Protein AF-A0A3N5RAG2-F1 (afdb_monomer_lite)

Foldseek 3Di:
DDDDDDDDDDDDPDDPDDDPPPDDDDDDDDPVPDDPCVVVVVVVVVVVVVVVVLVVVLVVLLVVLLVLLVLLVVVVVCCVPPVDDLVVLQVQLVVVCVVPVVDPQSHSVSSVVSVVLNVVPVDSVCCNPPPSRPGPVVVSVVVVVVVQVVCCQAVQWRADPVRDIDGGDQHPVRVVVVVVVVVVVVVVD

Sequence (189 aa):
MVNSRNNRNSEISNSRGRPRKDVRFPTAPIKATLPQDYTDTLGAIKRRIQETRLRVVLSGNSEMVMLYWDVGRIIIDRQEQSGWGARVIDRLSADLRDAFPDTKGFSPRNLKYMRTFSSAWPKRKFVQEALAQIPWYHLHHFKKAISDTIEALQTGVHRLRDGTIFKRFPIISEISDAQMKQSLKERII

pLDDT: mean 70.06, std 18.0, range [27.86, 96.38]

Radius of gyration: 30.18 Å; chains: 1; bounding box: 96×77×59 Å

Secondary structure (DSSP, 8-state):
----------------S---TT--PPPPPPGGGS-TTHHHHHHHHHHHHHHHHHHHHHHHHHHHHHHHHHHHHHHHHHHHHH---HHHHHHHHHHHHHH-TT----SHHHHHHHHHHHHH---HHHIIIIITTS-HHHHHHHHHHHHHHHHHHHHSEEE-TTS-EEEEPPPHHHHHHHHHHHHHHTT--

Structure (mmCIF, N/CA/C/O backbone):
data_AF-A0A3N5RAG2-F1
#
_entry.id   AF-A0A3N5RAG2-F1
#
loop_
_atom_site.group_PDB
_atom_site.id
_atom_site.type_symbol
_atom_site.label_atom_id
_atom_site.label_alt_id
_atom_site.label_comp_id
_atom_site.label_asym_id
_atom_site.label_entity_id
_atom_site.label_seq_id
_atom_site.pdbx_PDB_ins_code
_atom_site.Cartn_x
_atom_site.Cartn_y
_atom_site.Cartn_z
_atom_site.occupancy
_atom_site.B_iso_or_equiv
_atom_site.auth_seq_id
_atom_site.auth_comp_id
_atom_site.auth_asym_id
_atom_site.auth_atom_id
_atom_site.pdbx_PDB_model_num
ATOM 1 N N . MET A 1 1 ? 77.022 -10.523 2.433 1.00 40.12 1 MET A N 1
ATOM 2 C CA . MET A 1 1 ? 76.281 -9.295 2.075 1.00 40.12 1 MET A CA 1
ATOM 3 C C . MET A 1 1 ? 74.793 -9.543 2.295 1.00 40.12 1 MET A C 1
ATOM 5 O O . MET A 1 1 ? 74.239 -10.398 1.625 1.00 40.12 1 MET A O 1
ATOM 9 N N . VAL A 1 2 ? 74.237 -8.910 3.339 1.00 33.25 2 VAL A N 1
ATOM 10 C CA . VAL A 1 2 ? 72.959 -8.153 3.402 1.00 33.25 2 VAL A CA 1
ATOM 11 C C . VAL A 1 2 ? 71.879 -8.486 2.345 1.00 33.25 2 VAL A C 1
ATOM 13 O O . VAL A 1 2 ? 72.195 -8.482 1.167 1.00 33.25 2 VAL A O 1
ATOM 16 N N . ASN A 1 3 ? 70.570 -8.596 2.607 1.00 27.86 3 ASN A N 1
ATOM 17 C CA . ASN A 1 3 ? 69.732 -8.752 3.803 1.00 27.86 3 ASN A CA 1
ATOM 18 C C . ASN A 1 3 ? 68.265 -8.902 3.317 1.00 27.86 3 ASN A C 1
ATOM 20 O O . ASN A 1 3 ? 67.824 -8.167 2.442 1.00 27.86 3 ASN A O 1
ATOM 24 N N . SER A 1 4 ? 67.553 -9.854 3.915 1.00 34.53 4 SER A N 1
ATOM 25 C CA . SER A 1 4 ? 66.115 -9.959 4.227 1.00 34.53 4 SER A CA 1
ATOM 26 C C . SER A 1 4 ? 65.086 -8.870 3.828 1.00 34.53 4 SER A C 1
ATOM 28 O O . SER A 1 4 ? 65.297 -7.687 4.098 1.00 34.53 4 SER A O 1
ATOM 30 N N . ARG A 1 5 ? 63.895 -9.359 3.397 1.00 36.38 5 ARG A N 1
ATOM 31 C CA . ARG A 1 5 ? 62.469 -8.931 3.620 1.00 36.38 5 ARG A CA 1
ATOM 32 C C . ARG A 1 5 ? 61.683 -9.043 2.297 1.00 36.38 5 ARG A C 1
ATOM 34 O O . ARG A 1 5 ? 61.960 -8.294 1.378 1.00 36.38 5 ARG A O 1
ATOM 41 N N . ASN A 1 6 ? 60.763 -9.974 2.030 1.00 35.12 6 ASN A N 1
ATOM 42 C CA . ASN A 1 6 ? 59.652 -10.588 2.776 1.00 35.12 6 ASN A CA 1
ATOM 43 C C . ASN A 1 6 ? 58.588 -9.596 3.291 1.00 35.12 6 ASN A C 1
ATOM 45 O O . ASN A 1 6 ? 58.789 -9.011 4.352 1.00 35.12 6 ASN A O 1
ATOM 49 N N . ASN A 1 7 ? 57.461 -9.467 2.568 1.00 35.09 7 ASN A N 1
ATOM 50 C CA . ASN A 1 7 ? 56.077 -9.388 3.092 1.00 35.09 7 ASN A CA 1
ATOM 51 C C . ASN A 1 7 ? 55.082 -9.410 1.897 1.00 35.09 7 ASN A C 1
ATOM 53 O O . ASN A 1 7 ? 55.020 -8.443 1.150 1.00 35.09 7 ASN A O 1
ATOM 57 N N . ARG A 1 8 ? 54.503 -10.554 1.507 1.00 35.03 8 ARG A N 1
ATOM 58 C CA . ARG A 1 8 ? 53.311 -11.262 2.040 1.00 35.03 8 ARG A CA 1
ATOM 59 C C . ARG A 1 8 ? 51.947 -10.705 1.586 1.00 35.03 8 ARG A C 1
ATOM 61 O O . ARG A 1 8 ? 51.534 -9.643 2.027 1.00 35.03 8 ARG A O 1
ATOM 68 N N . ASN A 1 9 ? 51.239 -11.595 0.878 1.00 32.41 9 ASN A N 1
ATOM 69 C CA . ASN A 1 9 ? 49.827 -11.989 1.031 1.00 32.41 9 ASN A CA 1
ATOM 70 C C . ASN A 1 9 ? 48.749 -10.971 0.600 1.00 32.41 9 ASN A C 1
ATOM 72 O O . ASN A 1 9 ? 48.664 -9.866 1.110 1.00 32.41 9 ASN A O 1
ATOM 76 N N . SER A 1 10 ? 47.803 -11.339 -0.267 1.00 35.62 10 SER A N 1
ATOM 77 C CA . SER A 1 10 ? 46.863 -12.430 0.015 1.00 35.62 10 SER A CA 1
ATOM 78 C C . SER A 1 10 ? 46.148 -12.955 -1.243 1.00 35.62 10 SER A C 1
ATOM 80 O O . SER A 1 10 ? 45.167 -12.390 -1.713 1.00 35.62 10 SER A O 1
ATOM 82 N N . GLU A 1 11 ? 46.583 -14.118 -1.725 1.00 37.53 11 GLU A N 1
ATOM 83 C CA . GLU A 1 11 ? 45.685 -15.091 -2.348 1.00 37.53 11 GLU A CA 1
ATOM 84 C C . GLU A 1 11 ? 45.135 -15.988 -1.237 1.00 37.53 11 GLU A C 1
ATOM 86 O O . GLU A 1 11 ? 45.877 -16.820 -0.731 1.00 37.53 11 GLU A O 1
ATOM 91 N N . ILE A 1 12 ? 43.859 -15.846 -0.863 1.00 41.22 12 ILE A N 1
ATOM 92 C CA . ILE A 1 12 ? 43.017 -16.989 -0.468 1.00 41.22 12 ILE A CA 1
ATOM 93 C C . ILE A 1 12 ? 41.578 -16.676 -0.905 1.00 41.22 12 ILE A C 1
ATOM 95 O O . ILE A 1 12 ? 40.772 -16.161 -0.136 1.00 41.22 12 ILE A O 1
ATOM 99 N N . SER A 1 13 ? 41.238 -17.015 -2.148 1.00 38.09 13 SER A N 1
ATOM 100 C CA . SER A 1 13 ? 39.844 -17.223 -2.556 1.00 38.09 13 SER A CA 1
ATOM 101 C C . SER A 1 13 ? 39.596 -18.728 -2.597 1.00 38.09 13 SER A C 1
ATOM 103 O O . SER A 1 13 ? 39.875 -19.411 -3.583 1.00 38.09 13 SER A O 1
ATOM 105 N N . ASN A 1 14 ? 39.114 -19.242 -1.471 1.00 37.44 14 ASN A N 1
ATOM 106 C CA . ASN A 1 14 ? 38.772 -20.636 -1.234 1.00 37.44 14 ASN A CA 1
ATOM 107 C C . ASN A 1 14 ? 37.669 -21.090 -2.213 1.00 37.44 14 ASN A C 1
ATOM 109 O O . ASN A 1 14 ? 36.505 -20.740 -2.037 1.00 37.44 14 ASN A O 1
ATOM 113 N N . SER A 1 15 ? 38.014 -21.876 -3.237 1.00 41.72 15 SER A N 1
ATOM 114 C CA . SER A 1 15 ? 37.032 -22.586 -4.065 1.00 41.72 15 SER A CA 1
ATOM 115 C C . SER A 1 15 ? 37.289 -24.090 -3.984 1.00 41.72 15 SER A C 1
ATOM 117 O O . SER A 1 15 ? 38.187 -24.647 -4.610 1.00 41.72 15 SER A O 1
ATOM 119 N N . ARG A 1 16 ? 36.490 -24.772 -3.154 1.00 42.56 16 ARG A N 1
ATOM 120 C CA . ARG A 1 16 ? 36.399 -26.235 -3.155 1.00 42.56 16 ARG A CA 1
ATOM 121 C C . ARG A 1 16 ? 35.608 -26.664 -4.390 1.00 42.56 16 ARG A C 1
ATOM 123 O O . ARG A 1 16 ? 34.386 -26.726 -4.357 1.00 42.56 16 ARG A O 1
ATOM 130 N N . GLY A 1 17 ? 36.318 -26.949 -5.473 1.00 48.22 17 GLY A N 1
ATOM 131 C CA . GLY A 1 17 ? 35.764 -27.554 -6.679 1.00 48.22 17 GLY A CA 1
ATOM 132 C C . GLY A 1 17 ? 36.870 -27.823 -7.692 1.00 48.22 17 GLY A C 1
ATOM 133 O O . GLY A 1 17 ? 37.597 -26.915 -8.075 1.00 48.22 17 GLY A O 1
ATOM 134 N N . ARG A 1 18 ? 37.028 -29.080 -8.113 1.00 48.78 18 ARG A N 1
ATOM 135 C CA . ARG A 1 18 ? 37.995 -29.482 -9.147 1.00 48.78 18 ARG A C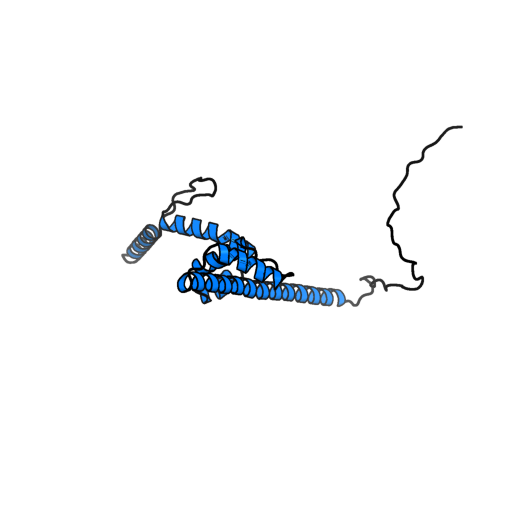A 1
ATOM 136 C C . ARG A 1 18 ? 37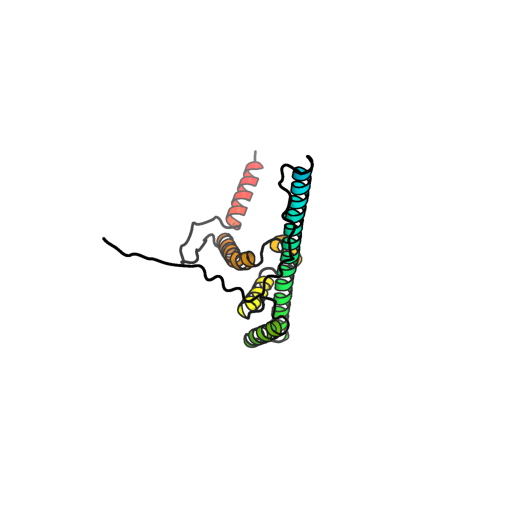.654 -28.729 -10.451 1.00 48.78 18 ARG A C 1
ATOM 138 O O . ARG A 1 18 ? 36.520 -28.880 -10.910 1.00 48.78 18 ARG A O 1
ATOM 145 N N . PRO A 1 19 ? 38.558 -27.940 -11.062 1.00 52.84 19 PRO A N 1
ATOM 146 C CA . PRO A 1 19 ? 38.235 -27.242 -12.301 1.00 52.84 19 PRO A CA 1
ATOM 147 C C . PRO A 1 19 ? 38.078 -28.277 -13.421 1.00 52.84 19 PRO A C 1
ATOM 149 O O . PRO A 1 19 ? 39.031 -28.979 -13.764 1.00 52.84 19 PRO A O 1
ATOM 152 N N . ARG A 1 20 ? 36.862 -28.411 -13.969 1.00 57.53 20 ARG A N 1
ATOM 153 C CA . ARG A 1 20 ? 36.648 -29.158 -15.217 1.00 57.53 20 ARG A CA 1
ATOM 154 C C . ARG A 1 20 ? 37.379 -28.397 -16.322 1.00 57.53 20 ARG A C 1
ATOM 156 O O . ARG A 1 20 ? 37.124 -27.213 -16.528 1.00 57.53 20 ARG A O 1
ATOM 163 N N . LYS A 1 21 ? 38.331 -29.063 -16.975 1.00 56.50 21 LYS A N 1
ATOM 164 C CA . LYS A 1 21 ? 39.327 -28.500 -17.907 1.00 56.50 21 LYS A CA 1
ATOM 165 C C . LYS A 1 21 ? 38.717 -28.075 -19.259 1.00 56.50 21 LYS A C 1
ATOM 167 O O . LYS A 1 21 ? 39.425 -27.621 -20.151 1.00 56.50 21 LYS A O 1
ATOM 172 N N . ASP A 1 22 ? 37.405 -28.219 -19.387 1.00 58.91 22 ASP A N 1
ATOM 173 C CA . ASP A 1 22 ? 36.666 -28.327 -20.638 1.00 58.91 22 ASP A CA 1
ATOM 174 C C . ASP A 1 22 ? 35.393 -27.454 -20.674 1.00 58.91 22 ASP A C 1
ATOM 176 O O . ASP A 1 22 ? 34.716 -27.393 -21.697 1.00 58.91 22 ASP A O 1
ATOM 180 N N . VAL A 1 23 ? 35.102 -26.672 -19.624 1.00 61.25 23 VAL A N 1
ATOM 181 C CA . VAL A 1 23 ? 34.017 -25.671 -19.662 1.00 61.25 23 VAL A CA 1
ATOM 182 C C . VAL A 1 23 ? 34.578 -24.319 -20.106 1.00 61.25 23 VAL A C 1
ATOM 184 O O . VAL A 1 23 ? 35.067 -23.534 -19.296 1.00 61.25 23 VAL A O 1
ATOM 187 N N . ARG A 1 24 ? 34.511 -24.033 -21.410 1.00 60.16 24 ARG A N 1
ATOM 188 C CA . ARG A 1 24 ? 34.731 -22.681 -21.942 1.00 60.16 24 ARG A CA 1
ATOM 189 C C . ARG A 1 24 ? 33.385 -21.977 -22.073 1.00 60.16 24 ARG A C 1
ATOM 191 O O . ARG A 1 24 ? 32.570 -22.360 -22.906 1.00 60.16 24 ARG A O 1
ATOM 198 N N . PHE A 1 25 ? 33.163 -20.938 -21.273 1.00 56.12 25 PHE A N 1
ATOM 199 C CA . PHE A 1 25 ? 32.070 -20.007 -21.533 1.00 56.12 25 PHE A CA 1
ATOM 200 C C . PHE A 1 25 ? 32.437 -19.177 -22.769 1.00 56.12 25 PHE A C 1
ATOM 202 O O . PHE A 1 25 ? 33.519 -18.585 -22.781 1.00 56.12 25 PHE A O 1
ATOM 209 N N . PRO A 1 26 ? 31.596 -19.127 -23.815 1.00 71.19 26 PRO A N 1
ATOM 210 C CA . PRO A 1 26 ? 31.842 -18.228 -24.928 1.00 71.19 26 PRO A CA 1
ATOM 211 C C . PRO A 1 26 ? 31.790 -16.784 -24.417 1.00 71.19 26 PRO A C 1
ATOM 213 O O . PRO A 1 26 ? 30.765 -16.321 -23.914 1.00 71.19 26 PRO A O 1
ATOM 216 N N . THR A 1 27 ? 32.914 -16.076 -24.515 1.00 68.19 27 THR A N 1
ATOM 217 C CA . THR A 1 27 ? 32.974 -14.639 -24.241 1.00 68.19 27 THR A CA 1
ATOM 218 C C . THR A 1 27 ? 32.181 -13.907 -25.318 1.00 68.19 27 THR A C 1
ATOM 220 O O . THR A 1 27 ? 32.307 -14.224 -26.502 1.00 68.19 27 THR A O 1
ATOM 223 N N . ALA A 1 28 ? 31.363 -12.931 -24.920 1.00 76.00 28 ALA A N 1
ATOM 224 C CA . ALA A 1 28 ? 30.616 -12.117 -25.872 1.00 76.00 28 ALA A CA 1
ATOM 225 C C . ALA A 1 28 ? 31.572 -11.460 -26.895 1.00 76.00 28 ALA A C 1
ATOM 227 O O . ALA A 1 28 ? 32.629 -10.962 -26.493 1.00 76.00 28 ALA A O 1
ATOM 228 N N . PRO A 1 29 ? 31.226 -11.447 -28.197 1.00 75.50 29 PRO A N 1
ATOM 229 C CA . PRO A 1 29 ? 32.061 -10.843 -29.229 1.00 75.50 29 PRO A CA 1
ATOM 230 C C . PRO A 1 29 ? 32.257 -9.343 -28.979 1.00 75.50 29 PRO A C 1
ATOM 232 O O . PRO A 1 29 ? 31.405 -8.658 -28.404 1.00 75.50 29 PRO A O 1
ATOM 235 N N . ILE A 1 30 ? 33.404 -8.825 -29.415 1.00 75.31 30 ILE A N 1
ATOM 236 C CA . ILE A 1 30 ? 33.755 -7.411 -29.272 1.00 75.31 30 ILE A CA 1
ATOM 237 C C . ILE A 1 30 ? 32.778 -6.589 -30.118 1.00 75.31 30 ILE A C 1
ATOM 239 O O . ILE A 1 30 ? 32.509 -6.926 -31.266 1.00 75.31 30 ILE A O 1
ATOM 243 N N . LYS A 1 31 ? 32.267 -5.477 -29.578 1.00 69.75 31 LYS A N 1
ATOM 244 C CA . LYS A 1 31 ? 31.243 -4.650 -30.245 1.00 69.75 31 LYS A CA 1
ATOM 245 C C . LYS A 1 31 ? 31.603 -4.225 -31.678 1.00 69.75 31 LYS A C 1
ATOM 247 O O . LYS A 1 31 ? 30.703 -4.021 -32.477 1.00 69.75 31 LYS A O 1
ATOM 252 N N . ALA A 1 32 ? 32.895 -4.109 -31.991 1.00 72.19 32 ALA A N 1
ATOM 253 C CA . ALA A 1 32 ? 33.406 -3.736 -33.309 1.00 72.19 32 ALA A CA 1
ATOM 254 C C . ALA A 1 32 ? 33.152 -4.784 -34.410 1.00 72.19 32 ALA A C 1
ATOM 256 O O . ALA A 1 32 ? 33.193 -4.436 -35.583 1.00 72.19 32 ALA A O 1
ATOM 257 N N . THR A 1 33 ? 32.888 -6.048 -34.059 1.00 81.75 33 THR A N 1
ATOM 258 C CA . THR A 1 33 ? 32.584 -7.115 -35.030 1.00 81.75 33 THR A CA 1
ATOM 259 C C . THR A 1 33 ? 31.082 -7.348 -35.196 1.00 81.75 33 THR A C 1
ATOM 261 O O . THR A 1 33 ? 30.681 -8.358 -35.770 1.00 81.75 33 THR A O 1
ATOM 264 N N . LEU A 1 34 ? 30.244 -6.483 -34.619 1.00 85.00 34 LEU A N 1
ATOM 265 C CA . LEU A 1 34 ? 28.793 -6.629 -34.655 1.00 85.00 34 LEU A CA 1
ATOM 266 C C . LEU A 1 34 ? 28.189 -5.881 -35.851 1.00 85.00 34 LEU A C 1
ATOM 268 O O . LEU A 1 34 ? 28.766 -4.893 -36.306 1.00 85.00 34 LEU A O 1
ATOM 272 N N . PRO A 1 35 ? 27.022 -6.331 -36.345 1.00 88.50 35 PRO A N 1
ATOM 273 C CA . PRO A 1 35 ? 26.274 -5.633 -37.384 1.00 88.50 35 PRO A CA 1
ATOM 274 C C . PRO A 1 35 ? 26.024 -4.157 -37.048 1.00 88.50 35 PRO A C 1
ATOM 276 O O . PRO A 1 35 ? 25.893 -3.785 -35.879 1.00 88.50 35 PRO A O 1
ATOM 279 N N . GLN A 1 36 ? 25.931 -3.315 -38.078 1.00 84.94 36 GLN A N 1
ATOM 280 C CA . GLN A 1 36 ? 25.796 -1.862 -37.921 1.00 84.94 36 GLN A CA 1
ATOM 281 C C . GLN A 1 36 ? 24.524 -1.458 -37.147 1.00 84.94 36 GLN A C 1
ATOM 283 O O . GLN A 1 36 ? 24.541 -0.474 -36.412 1.00 84.94 36 GLN A O 1
ATOM 288 N N . ASP A 1 37 ? 23.459 -2.257 -37.240 1.00 90.12 37 ASP A N 1
ATOM 289 C CA . ASP A 1 37 ? 22.166 -2.079 -36.566 1.00 90.12 37 ASP A CA 1
ATOM 290 C C . ASP A 1 37 ? 22.123 -2.648 -35.132 1.00 90.12 37 ASP A C 1
ATOM 292 O O . ASP A 1 37 ? 21.128 -2.490 -34.415 1.00 90.12 37 ASP A O 1
ATOM 296 N N . TYR A 1 38 ? 23.196 -3.302 -34.671 1.00 91.62 38 TYR A N 1
ATOM 297 C CA . TYR A 1 38 ? 23.235 -3.940 -33.354 1.00 91.62 38 TYR A CA 1
ATOM 298 C C . TYR A 1 38 ? 23.028 -2.938 -32.215 1.00 91.62 38 TYR A C 1
ATOM 300 O O . TYR A 1 38 ? 22.305 -3.222 -31.258 1.00 91.62 38 TYR A O 1
ATOM 308 N N . THR A 1 39 ? 23.665 -1.767 -32.291 1.00 89.69 39 THR A N 1
ATOM 309 C CA . THR A 1 39 ? 23.574 -0.747 -31.234 1.00 89.69 39 THR A CA 1
ATOM 310 C C . THR A 1 39 ? 22.145 -0.228 -31.095 1.00 89.69 39 THR A C 1
ATOM 312 O O . THR A 1 39 ? 21.647 -0.112 -29.970 1.00 89.69 39 THR A O 1
ATOM 315 N N . ASP A 1 40 ? 21.466 -0.010 -32.220 1.00 91.25 40 ASP A N 1
ATOM 316 C CA . ASP A 1 40 ? 20.078 0.448 -32.260 1.00 91.25 40 ASP A CA 1
ATOM 317 C C . ASP A 1 40 ? 19.127 -0.635 -31.745 1.00 91.25 40 ASP A C 1
ATOM 319 O O . ASP A 1 40 ? 18.283 -0.372 -30.884 1.00 91.25 40 ASP A O 1
ATOM 323 N N . THR A 1 41 ? 19.329 -1.884 -32.174 1.00 93.38 41 THR A N 1
ATOM 324 C CA . THR A 1 41 ? 18.563 -3.046 -31.701 1.00 93.38 41 THR A CA 1
ATOM 325 C C . THR A 1 41 ? 18.726 -3.251 -30.192 1.00 93.38 41 THR A C 1
ATOM 327 O O . THR A 1 41 ? 17.742 -3.402 -29.461 1.00 93.38 41 THR A O 1
ATOM 330 N N . LEU A 1 42 ? 19.959 -3.192 -29.680 1.00 92.94 42 LEU A N 1
ATOM 331 C CA . LEU A 1 42 ? 20.245 -3.284 -28.249 1.00 92.94 42 LEU A CA 1
ATOM 332 C C . LEU A 1 42 ? 19.600 -2.127 -27.472 1.00 92.94 42 LEU A C 1
ATOM 334 O O . LEU A 1 42 ? 19.069 -2.342 -26.378 1.00 92.94 42 LEU A O 1
ATOM 338 N N . GLY A 1 43 ? 19.635 -0.909 -28.019 1.00 92.69 43 GLY A N 1
ATOM 339 C CA . GLY A 1 43 ? 18.963 0.260 -27.453 1.00 92.69 43 GLY A CA 1
ATOM 340 C C . GLY A 1 43 ? 17.449 0.063 -27.351 1.00 92.69 43 GLY A C 1
ATOM 341 O O . GLY A 1 43 ? 16.869 0.262 -26.280 1.00 92.69 43 GLY A O 1
ATOM 342 N N . ALA A 1 44 ? 16.819 -0.417 -28.425 1.00 91.88 44 ALA A N 1
ATOM 343 C CA . ALA A 1 44 ? 15.389 -0.707 -28.469 1.00 91.88 44 ALA A CA 1
ATOM 344 C C . ALA A 1 44 ? 14.980 -1.781 -27.445 1.00 91.88 44 ALA A C 1
ATOM 346 O O . ALA A 1 44 ? 13.994 -1.603 -26.722 1.00 91.88 44 ALA A O 1
ATOM 347 N N . ILE A 1 45 ? 15.763 -2.860 -27.319 1.00 92.31 45 ILE A N 1
ATOM 348 C CA . ILE A 1 45 ? 15.529 -3.919 -26.325 1.00 92.31 45 ILE A CA 1
ATOM 349 C C . ILE A 1 45 ? 15.643 -3.361 -24.902 1.00 92.31 45 ILE A C 1
ATOM 351 O O . ILE A 1 45 ? 14.755 -3.590 -24.079 1.00 92.31 45 ILE A O 1
ATOM 355 N N . LYS A 1 46 ? 16.701 -2.595 -24.602 1.00 88.06 46 LYS A N 1
ATOM 356 C CA . LYS A 1 46 ? 16.889 -1.978 -23.278 1.00 88.06 46 LYS A CA 1
ATOM 357 C C . LYS A 1 46 ? 15.716 -1.079 -22.901 1.00 88.06 46 LYS A C 1
ATOM 359 O O . LYS A 1 46 ? 15.199 -1.209 -21.791 1.00 88.06 46 LYS A O 1
ATOM 364 N N . ARG A 1 47 ? 15.263 -0.228 -23.826 1.00 88.31 47 ARG A N 1
ATOM 365 C CA . ARG A 1 47 ? 14.103 0.646 -23.620 1.00 88.31 47 ARG A CA 1
ATOM 366 C C . ARG A 1 47 ? 12.845 -0.168 -23.313 1.00 88.31 47 ARG A C 1
ATOM 368 O O . ARG A 1 47 ? 12.192 0.075 -22.301 1.00 88.31 47 ARG A O 1
ATOM 375 N N . ARG A 1 48 ? 12.560 -1.209 -24.103 1.00 86.56 48 ARG A N 1
ATOM 376 C CA . ARG A 1 48 ? 11.392 -2.077 -23.882 1.00 86.56 48 ARG A CA 1
ATOM 377 C C . ARG A 1 48 ? 11.435 -2.787 -22.525 1.00 86.56 48 ARG A C 1
ATOM 379 O O . ARG A 1 48 ? 10.400 -2.910 -21.867 1.00 86.56 48 ARG A O 1
ATOM 386 N N . ILE A 1 49 ? 12.614 -3.228 -22.082 1.00 79.12 49 ILE A N 1
ATOM 387 C CA . ILE A 1 49 ? 12.804 -3.819 -20.748 1.00 79.12 49 ILE A CA 1
ATOM 388 C C . ILE A 1 49 ? 12.513 -2.784 -19.656 1.00 79.12 49 ILE A C 1
ATOM 390 O O . ILE A 1 49 ? 11.788 -3.093 -18.711 1.00 79.12 49 ILE A O 1
ATOM 394 N N . GLN A 1 50 ? 13.049 -1.567 -19.775 1.00 72.12 50 GLN A N 1
ATOM 395 C CA . GLN A 1 50 ? 12.839 -0.499 -18.793 1.00 72.12 50 GLN A CA 1
ATOM 396 C C . GLN A 1 50 ? 11.359 -0.115 -18.674 1.00 72.12 50 GLN A C 1
ATOM 398 O O . GLN A 1 50 ? 10.817 -0.107 -17.570 1.00 72.12 50 GLN A O 1
ATOM 403 N N . GLU A 1 51 ? 10.683 0.111 -19.800 1.00 69.81 51 GLU A N 1
ATOM 404 C CA . GLU A 1 51 ? 9.251 0.427 -19.840 1.00 69.81 51 GLU A CA 1
ATOM 405 C C . GLU A 1 51 ? 8.396 -0.695 -19.240 1.00 69.81 51 GLU A C 1
ATOM 407 O O . GLU A 1 51 ? 7.462 -0.445 -18.479 1.00 69.81 51 GLU A O 1
ATOM 412 N N . THR A 1 52 ? 8.725 -1.952 -19.554 1.00 71.88 52 THR A N 1
ATOM 413 C CA . THR A 1 52 ? 7.987 -3.108 -19.028 1.00 71.88 52 THR A CA 1
ATOM 414 C C . THR A 1 52 ? 8.178 -3.245 -17.523 1.00 71.88 52 THR A C 1
ATOM 416 O O . THR A 1 52 ? 7.200 -3.447 -16.807 1.00 71.88 52 THR A O 1
ATOM 419 N N . ARG A 1 53 ? 9.408 -3.076 -17.020 1.00 62.56 53 ARG A N 1
ATOM 420 C CA . ARG A 1 53 ? 9.686 -3.088 -15.576 1.00 62.56 53 ARG A CA 1
ATOM 421 C C . ARG A 1 53 ? 8.897 -2.008 -14.847 1.00 62.56 53 ARG A C 1
ATOM 423 O O . ARG A 1 53 ? 8.308 -2.303 -13.814 1.00 62.56 53 ARG A O 1
ATOM 430 N N . LEU A 1 54 ? 8.839 -0.796 -15.399 1.00 67.81 54 LEU A N 1
ATOM 431 C CA . LEU A 1 54 ? 8.055 0.289 -14.816 1.00 67.81 54 LEU A CA 1
ATOM 432 C C . LEU A 1 54 ? 6.567 -0.076 -14.732 1.00 67.81 54 LEU A C 1
ATOM 434 O O . LEU A 1 54 ? 5.973 0.057 -13.666 1.00 67.81 54 LEU A O 1
ATOM 438 N N . ARG A 1 55 ? 5.976 -0.601 -15.814 1.00 68.81 55 ARG A N 1
ATOM 439 C CA . ARG A 1 55 ? 4.564 -1.026 -15.812 1.00 68.81 55 ARG A CA 1
ATOM 440 C C . ARG A 1 55 ? 4.279 -2.121 -14.787 1.00 68.81 55 ARG A C 1
ATOM 442 O O . ARG A 1 55 ? 3.273 -2.040 -14.091 1.00 68.81 55 ARG A O 1
ATOM 449 N N . VAL A 1 56 ? 5.163 -3.113 -14.668 1.00 63.75 56 VAL A N 1
ATOM 450 C CA . VAL A 1 56 ? 5.029 -4.193 -13.674 1.00 63.75 56 VAL A CA 1
ATOM 451 C C . VAL A 1 56 ? 5.087 -3.633 -12.255 1.00 63.75 56 VAL A C 1
ATOM 453 O O . VAL A 1 56 ? 4.257 -3.995 -11.427 1.00 63.75 56 VAL A O 1
ATOM 456 N N . VAL A 1 57 ? 6.020 -2.717 -11.979 1.00 67.50 57 VAL A N 1
ATOM 457 C CA . VAL A 1 57 ? 6.132 -2.070 -10.664 1.00 67.50 57 VAL A CA 1
ATOM 458 C C . VAL A 1 57 ? 4.884 -1.249 -10.342 1.00 67.50 57 VAL A C 1
ATOM 460 O O . VAL A 1 57 ? 4.362 -1.374 -9.240 1.00 67.50 57 VAL A O 1
ATOM 463 N N . LEU A 1 58 ? 4.377 -0.448 -11.283 1.00 66.69 58 LEU A N 1
ATOM 464 C CA . LEU A 1 58 ? 3.176 0.369 -11.071 1.00 66.69 58 LEU A CA 1
ATOM 465 C C . LEU A 1 58 ? 1.926 -0.491 -10.858 1.00 66.69 58 LEU A C 1
ATOM 467 O O . LEU A 1 58 ? 1.169 -0.253 -9.920 1.00 66.69 58 LEU A O 1
ATOM 471 N N . SER A 1 59 ? 1.742 -1.528 -11.678 1.00 70.00 59 SER A N 1
ATOM 472 C CA . SER A 1 59 ? 0.628 -2.468 -11.534 1.00 70.00 59 SER A CA 1
ATOM 473 C C . SER A 1 59 ? 0.698 -3.215 -10.201 1.00 70.00 59 SER A C 1
ATOM 475 O O . SER A 1 59 ? -0.279 -3.218 -9.458 1.00 70.00 59 SER A O 1
ATOM 477 N N . GLY A 1 60 ? 1.863 -3.763 -9.842 1.00 67.94 60 GLY A N 1
ATOM 478 C CA . GLY A 1 60 ? 2.051 -4.443 -8.560 1.00 67.94 60 GLY A CA 1
ATOM 479 C C . GLY A 1 60 ? 1.876 -3.512 -7.358 1.00 67.94 60 GLY A C 1
ATOM 480 O O . GLY A 1 60 ? 1.294 -3.909 -6.352 1.00 67.94 60 GLY A O 1
ATOM 481 N N . ASN A 1 61 ? 2.328 -2.258 -7.460 1.00 72.88 61 ASN A N 1
ATOM 482 C CA . ASN A 1 61 ? 2.112 -1.262 -6.415 1.00 72.88 61 ASN A CA 1
ATOM 483 C C . ASN A 1 61 ? 0.626 -0.938 -6.237 1.00 72.88 61 ASN A C 1
ATOM 485 O O . ASN A 1 61 ? 0.157 -0.886 -5.104 1.00 72.88 61 ASN A O 1
ATOM 489 N N . SER A 1 62 ? -0.110 -0.762 -7.337 1.00 72.31 62 SER A N 1
ATOM 490 C CA . SER A 1 62 ? -1.550 -0.507 -7.301 1.00 72.31 62 SER A CA 1
ATOM 491 C C . SER A 1 62 ? -2.296 -1.624 -6.575 1.00 72.31 62 SER A C 1
ATOM 493 O O . SER A 1 62 ? -3.047 -1.352 -5.639 1.00 72.31 62 SER A O 1
ATOM 495 N N . GLU A 1 63 ? -2.025 -2.880 -6.935 1.00 77.12 63 GLU A N 1
ATOM 496 C CA . GLU A 1 63 ? -2.628 -4.043 -6.273 1.00 77.12 63 GLU A CA 1
ATOM 497 C C . GLU A 1 63 ? -2.258 -4.118 -4.786 1.00 77.12 63 GLU A C 1
ATOM 499 O O . GLU A 1 63 ? -3.115 -4.375 -3.943 1.00 77.12 63 GLU A O 1
ATOM 504 N N . MET A 1 64 ? -1.007 -3.816 -4.426 1.00 77.94 64 MET A N 1
ATOM 505 C CA . MET A 1 64 ? -0.573 -3.783 -3.024 1.00 77.94 64 MET A CA 1
ATOM 506 C C . MET A 1 64 ? -1.293 -2.704 -2.209 1.00 77.94 64 MET A C 1
ATOM 508 O O . MET A 1 64 ? -1.734 -2.966 -1.090 1.00 77.94 64 MET A O 1
ATOM 512 N N . VAL A 1 65 ? -1.433 -1.493 -2.755 1.00 79.88 65 VAL A N 1
ATOM 513 C CA . VAL A 1 65 ? -2.152 -0.399 -2.086 1.00 79.88 65 VAL A CA 1
ATOM 514 C C . VAL A 1 65 ? -3.624 -0.762 -1.893 1.00 79.88 65 VAL A C 1
ATOM 516 O O . VAL A 1 65 ? -4.163 -0.544 -0.806 1.00 79.88 65 VAL A O 1
ATOM 519 N N . MET A 1 66 ? -4.258 -1.358 -2.906 1.00 85.75 66 MET A N 1
ATOM 520 C CA . MET A 1 66 ? -5.648 -1.807 -2.818 1.00 85.75 66 MET A CA 1
ATOM 521 C C . MET A 1 66 ? -5.827 -2.942 -1.809 1.00 85.75 66 MET A C 1
ATOM 523 O O . MET A 1 66 ? -6.722 -2.858 -0.973 1.00 85.75 66 MET A O 1
ATOM 527 N N . LEU A 1 67 ? -4.935 -3.935 -1.795 1.00 82.81 67 LEU A N 1
ATOM 528 C CA . LEU A 1 67 ? -4.944 -5.013 -0.804 1.00 82.81 67 LEU A CA 1
ATOM 529 C C . LEU A 1 67 ? -4.869 -4.464 0.624 1.00 82.81 67 LEU A C 1
ATOM 531 O O . LEU A 1 67 ? -5.636 -4.860 1.498 1.00 82.81 67 LEU A O 1
ATOM 535 N N . TYR A 1 68 ? -3.954 -3.531 0.878 1.00 86.56 68 TYR A N 1
ATOM 536 C CA . TYR A 1 68 ? -3.797 -2.922 2.197 1.00 86.56 68 TYR A CA 1
ATOM 537 C C . TYR A 1 68 ? -5.004 -2.082 2.614 1.00 86.56 68 TYR A C 1
ATOM 539 O O . TYR A 1 68 ? -5.331 -2.030 3.802 1.00 86.56 68 TYR A O 1
ATOM 547 N N . TRP A 1 69 ? -5.685 -1.454 1.657 1.00 89.69 69 TRP A N 1
ATOM 548 C CA . TRP A 1 69 ? -6.968 -0.808 1.905 1.00 89.69 69 TRP A CA 1
ATOM 549 C C . TRP A 1 69 ? -8.066 -1.831 2.243 1.00 89.69 69 TRP A C 1
ATOM 551 O O . TRP A 1 69 ? -8.756 -1.706 3.252 1.00 89.69 69 TRP A O 1
ATOM 561 N N . ASP A 1 70 ? -8.199 -2.897 1.455 1.00 93.50 70 ASP A N 1
ATOM 562 C CA . ASP A 1 70 ? -9.227 -3.922 1.667 1.00 93.50 70 ASP A CA 1
ATOM 563 C C . ASP A 1 70 ? -9.032 -4.622 3.034 1.00 93.50 70 ASP A C 1
ATOM 565 O O . ASP A 1 70 ? -9.981 -4.763 3.808 1.00 93.50 70 ASP A O 1
ATOM 569 N N . VAL A 1 71 ? -7.790 -4.954 3.416 1.00 91.00 71 VAL A N 1
ATOM 570 C CA . VAL A 1 71 ? -7.466 -5.503 4.750 1.00 91.00 71 VAL A CA 1
ATOM 571 C C . VAL A 1 71 ? -7.856 -4.534 5.866 1.00 91.00 71 VAL A C 1
ATOM 573 O O . VAL A 1 71 ? -8.416 -4.940 6.886 1.00 91.00 71 VAL A O 1
ATOM 576 N N . GLY A 1 72 ? -7.577 -3.242 5.698 1.00 91.56 72 GLY A N 1
ATOM 577 C CA . GLY A 1 72 ? -7.945 -2.247 6.695 1.00 91.56 72 GLY A CA 1
ATOM 578 C C . GLY A 1 72 ? -9.456 -2.074 6.844 1.00 91.56 72 GLY A C 1
ATOM 579 O O . GLY A 1 72 ? -9.920 -1.925 7.976 1.00 91.56 72 GLY A O 1
ATOM 580 N N . ARG A 1 73 ? -10.220 -2.150 5.746 1.00 94.94 73 ARG A N 1
ATOM 581 C CA . ARG A 1 73 ? -11.691 -2.190 5.779 1.00 94.94 73 ARG A CA 1
ATOM 582 C C . ARG A 1 73 ? -12.211 -3.406 6.529 1.00 94.94 73 ARG A C 1
ATOM 584 O O . ARG A 1 73 ? -13.005 -3.229 7.444 1.00 94.94 73 ARG A O 1
ATOM 591 N N . ILE A 1 74 ? -11.692 -4.598 6.230 1.00 95.69 74 ILE A N 1
ATOM 592 C CA . ILE A 1 74 ? -12.073 -5.834 6.931 1.00 95.69 74 ILE A CA 1
ATOM 593 C C . ILE A 1 74 ? -11.854 -5.689 8.442 1.00 95.69 74 ILE A C 1
ATOM 595 O O . ILE A 1 74 ? -12.722 -6.059 9.231 1.00 95.69 74 IL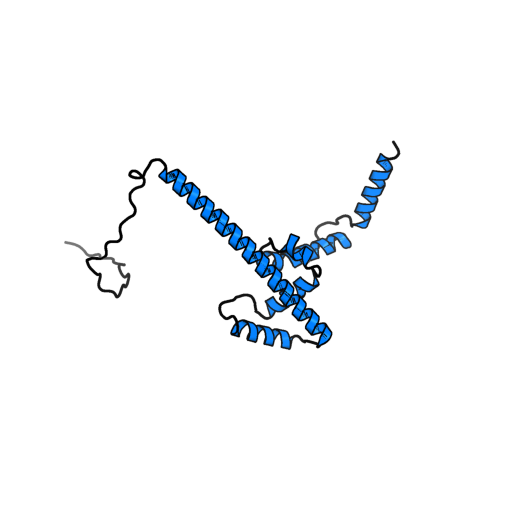E A O 1
ATOM 599 N N . ILE A 1 75 ? -10.717 -5.124 8.862 1.00 94.00 75 ILE A N 1
ATOM 600 C CA . ILE A 1 75 ? -10.441 -4.889 10.286 1.00 94.00 75 ILE A CA 1
ATOM 601 C C . ILE A 1 75 ? -11.479 -3.937 10.893 1.00 94.00 75 ILE A C 1
ATOM 603 O O . ILE A 1 75 ? -11.999 -4.241 11.962 1.00 94.00 75 ILE A O 1
ATOM 607 N N . ILE A 1 76 ? -11.787 -2.808 10.243 1.00 93.44 76 ILE A N 1
ATOM 608 C CA . ILE A 1 76 ? -12.788 -1.841 10.733 1.00 93.44 76 ILE A CA 1
ATOM 609 C C . ILE A 1 76 ? -14.155 -2.515 10.886 1.00 93.44 76 ILE A C 1
ATOM 611 O O . ILE A 1 76 ? -14.730 -2.475 11.971 1.00 93.44 76 ILE A O 1
ATOM 615 N N . ASP A 1 77 ? -14.620 -3.207 9.846 1.00 94.56 77 ASP A N 1
ATOM 616 C CA . ASP A 1 77 ? -15.938 -3.841 9.834 1.00 94.56 77 ASP A CA 1
ATOM 617 C C . ASP A 1 77 ? -16.058 -4.890 10.958 1.00 94.56 77 ASP A C 1
ATOM 619 O O . ASP A 1 77 ? -17.072 -4.971 11.652 1.00 94.56 77 ASP A O 1
ATOM 623 N N . ARG A 1 78 ? -14.993 -5.667 11.217 1.00 94.12 78 ARG A N 1
ATOM 624 C CA . ARG A 1 78 ? -14.960 -6.643 12.322 1.00 94.12 78 ARG A CA 1
ATOM 625 C C . ARG A 1 78 ? -14.878 -5.999 13.702 1.00 94.12 78 ARG A C 1
ATOM 627 O O . ARG A 1 78 ? -15.395 -6.559 14.669 1.00 94.12 78 ARG A O 1
ATOM 634 N N . GLN A 1 79 ? -14.252 -4.833 13.820 1.00 91.38 79 GLN A N 1
ATOM 635 C CA . GLN A 1 79 ? -14.265 -4.074 15.069 1.00 91.38 79 GLN A CA 1
ATOM 636 C C . GLN A 1 79 ? -15.657 -3.552 15.402 1.00 91.38 79 GLN A C 1
ATOM 638 O O . GLN A 1 79 ? -16.066 -3.648 16.556 1.00 91.38 79 GLN A O 1
ATOM 643 N N . GLU A 1 80 ? -16.383 -3.064 14.399 1.00 91.25 80 GLU A N 1
ATOM 644 C CA . GLU A 1 80 ? -17.744 -2.549 14.553 1.00 91.25 80 GLU A CA 1
ATOM 645 C C . GLU A 1 80 ? -18.754 -3.670 14.838 1.00 91.25 80 GLU A C 1
ATOM 647 O O . GLU A 1 80 ? -19.590 -3.533 15.726 1.00 91.25 80 GLU A O 1
ATOM 652 N N . GLN A 1 81 ? -18.654 -4.804 14.138 1.00 92.12 81 GLN A N 1
ATOM 653 C CA . GLN A 1 81 ? -19.628 -5.900 14.243 1.00 92.12 81 GLN A CA 1
ATOM 654 C C . GLN A 1 81 ? -19.346 -6.889 15.378 1.00 92.12 81 GLN A C 1
ATOM 656 O O . GLN A 1 81 ? -20.258 -7.556 15.860 1.00 92.12 81 GLN A O 1
ATOM 661 N N . SER A 1 82 ? -18.080 -7.068 15.761 1.00 88.50 82 SER A N 1
ATOM 662 C CA . SER A 1 82 ? -17.656 -8.164 16.648 1.00 88.50 82 SER A CA 1
ATOM 663 C C . SER A 1 82 ? -16.718 -7.714 17.769 1.00 88.50 82 SER A C 1
ATOM 665 O O . SER A 1 82 ? -16.163 -8.555 18.474 1.00 88.50 82 SER A O 1
ATOM 667 N N . GLY A 1 83 ? -16.503 -6.405 17.936 1.00 85.94 83 GLY A N 1
ATOM 668 C CA . GLY A 1 83 ? -15.748 -5.849 19.062 1.00 85.94 83 GLY A CA 1
ATOM 669 C C . GLY A 1 83 ? -14.260 -6.211 19.076 1.00 85.94 83 GLY A C 1
ATOM 670 O O . GLY A 1 83 ? -13.664 -6.329 20.147 1.00 85.94 83 GLY A O 1
ATOM 671 N N . TRP A 1 84 ? -13.636 -6.421 17.911 1.00 88.00 84 TRP A N 1
ATOM 672 C CA . TRP A 1 84 ? -12.223 -6.814 17.825 1.00 88.00 84 TRP A CA 1
ATOM 673 C C . TRP A 1 84 ? -11.280 -5.822 18.538 1.00 88.00 84 TRP A C 1
ATOM 675 O O . TRP A 1 84 ? -11.048 -4.689 18.111 1.00 88.00 84 TRP A O 1
ATOM 685 N N . GLY A 1 85 ? -10.675 -6.276 19.636 1.00 80.75 85 GLY A N 1
ATOM 686 C CA . GLY A 1 85 ? -9.681 -5.513 20.388 1.00 80.75 85 GLY A CA 1
ATOM 687 C C . GLY A 1 85 ? -8.259 -5.626 19.826 1.00 80.75 85 GLY A C 1
ATOM 688 O O . GLY A 1 85 ? -7.978 -6.381 18.896 1.00 80.75 85 GLY A O 1
ATOM 689 N N . ALA A 1 86 ? -7.315 -4.919 20.455 1.00 78.25 86 ALA A N 1
ATOM 690 C CA . ALA A 1 86 ? -5.906 -4.901 20.044 1.00 78.25 86 ALA A CA 1
ATOM 691 C C . ALA A 1 86 ? -5.255 -6.299 19.972 1.00 78.25 86 ALA A C 1
ATOM 693 O O . ALA A 1 86 ? -4.471 -6.547 19.060 1.00 78.25 86 ALA A O 1
ATOM 694 N N . ARG A 1 87 ? -5.630 -7.229 20.865 1.00 84.75 87 ARG A N 1
ATOM 695 C CA . ARG A 1 87 ? -5.098 -8.607 20.885 1.00 84.75 87 ARG A CA 1
ATOM 696 C C . ARG A 1 87 ? -5.429 -9.403 19.618 1.00 84.75 87 ARG A C 1
ATOM 698 O O . ARG A 1 87 ? -4.659 -10.277 19.233 1.00 84.75 87 ARG A O 1
ATOM 705 N N . VAL A 1 88 ? -6.552 -9.101 18.961 1.00 90.19 88 VAL A N 1
ATOM 706 C CA . VAL A 1 88 ? -6.950 -9.786 17.722 1.00 90.19 88 VAL A CA 1
ATOM 707 C C . VAL A 1 88 ? -6.043 -9.374 16.563 1.00 90.19 88 VAL A C 1
ATOM 709 O O . VAL A 1 88 ? -5.697 -10.206 15.735 1.00 90.19 88 VAL A O 1
ATOM 712 N N . ILE A 1 89 ? -5.576 -8.121 16.544 1.00 89.56 89 ILE A N 1
ATOM 713 C CA . ILE A 1 89 ? -4.620 -7.638 15.535 1.00 89.56 89 ILE A CA 1
ATOM 714 C C . ILE A 1 89 ? -3.269 -8.350 15.675 1.00 89.56 89 ILE A C 1
ATOM 716 O O . ILE A 1 89 ? -2.645 -8.682 14.669 1.00 89.56 89 ILE A O 1
ATOM 720 N N . ASP A 1 90 ? -2.821 -8.601 16.906 1.00 92.25 90 ASP A N 1
ATOM 721 C CA . ASP A 1 90 ? -1.562 -9.310 17.148 1.00 92.25 90 ASP A CA 1
ATOM 722 C C . ASP A 1 90 ? -1.658 -10.782 16.707 1.00 92.25 90 ASP A C 1
ATOM 724 O O . ASP A 1 90 ? -0.745 -11.277 16.045 1.00 92.25 90 ASP A O 1
ATOM 728 N N . ARG A 1 91 ? -2.788 -11.455 16.984 1.00 95.00 91 ARG A N 1
ATOM 729 C CA . ARG A 1 91 ? -3.061 -12.816 16.488 1.00 95.00 91 ARG A CA 1
ATOM 730 C C . ARG A 1 91 ? -3.127 -12.861 14.960 1.00 95.00 91 ARG A C 1
ATOM 732 O O . ARG A 1 91 ? -2.411 -13.645 14.355 1.00 95.00 91 ARG A O 1
ATOM 739 N N . LEU A 1 92 ? -3.897 -11.960 14.348 1.00 94.31 92 LEU A N 1
ATOM 740 C CA . LEU A 1 92 ? -4.022 -11.852 12.893 1.00 94.31 92 LEU A CA 1
ATOM 741 C C . LEU A 1 92 ? -2.659 -11.641 12.221 1.00 94.31 92 LEU A C 1
ATOM 743 O O . LEU A 1 92 ? -2.385 -12.207 11.171 1.00 94.31 92 LEU A O 1
ATOM 747 N N . SER A 1 93 ? -1.786 -10.839 12.832 1.00 92.62 93 SER A N 1
ATOM 748 C CA . SER A 1 93 ? -0.426 -10.643 12.334 1.00 92.62 93 SER A CA 1
ATOM 749 C C . SER A 1 93 ? 0.404 -11.924 12.352 1.00 92.62 93 SER A C 1
ATOM 751 O O . SER A 1 93 ? 1.141 -12.158 11.398 1.00 92.62 93 SER A O 1
ATOM 753 N N . ALA A 1 94 ? 0.315 -12.724 13.417 1.00 95.31 94 ALA A N 1
ATOM 754 C CA . ALA A 1 94 ? 1.017 -14.002 13.489 1.00 95.31 94 ALA A CA 1
ATOM 755 C C . ALA A 1 94 ? 0.507 -14.951 12.397 1.00 95.31 94 ALA A C 1
ATOM 757 O O . ALA A 1 94 ? 1.289 -15.379 11.554 1.00 95.31 94 ALA A O 1
ATOM 758 N N . ASP A 1 95 ? -0.810 -15.147 12.328 1.00 96.38 95 ASP A N 1
ATOM 759 C CA . ASP A 1 95 ? -1.431 -16.092 11.397 1.00 96.38 95 ASP A CA 1
ATOM 760 C C . ASP A 1 95 ? -1.156 -15.712 9.927 1.00 96.38 95 ASP A C 1
ATOM 762 O O . ASP A 1 95 ? -0.848 -16.569 9.101 1.00 96.38 95 ASP A O 1
ATOM 766 N N . LEU A 1 96 ? -1.188 -14.416 9.587 1.00 92.69 96 LEU A N 1
ATOM 767 C CA . LEU A 1 96 ? -0.857 -13.941 8.236 1.00 92.69 96 LEU A CA 1
ATOM 768 C C . LEU A 1 96 ? 0.624 -14.121 7.888 1.00 92.69 96 LEU A C 1
ATOM 770 O O . LEU A 1 96 ? 0.957 -14.362 6.731 1.00 92.69 96 LEU A O 1
ATOM 774 N N . ARG A 1 97 ? 1.530 -13.982 8.858 1.00 91.06 97 ARG A N 1
ATOM 775 C CA . ARG A 1 97 ? 2.964 -14.195 8.620 1.00 91.06 97 ARG A CA 1
ATOM 776 C C . ARG A 1 97 ? 3.299 -15.671 8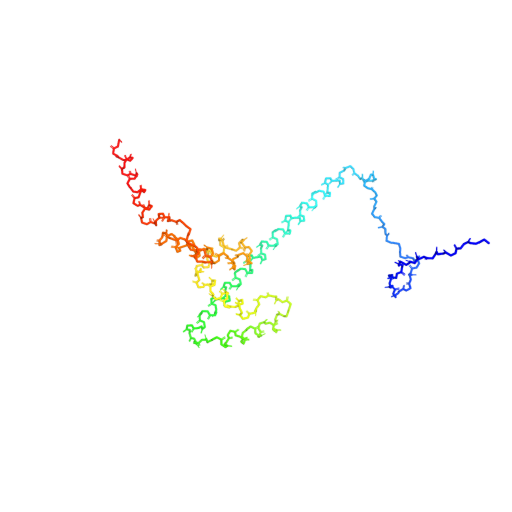.458 1.00 91.06 97 ARG A C 1
ATOM 778 O O . ARG A 1 97 ? 4.173 -15.984 7.658 1.00 91.06 97 ARG A O 1
ATOM 785 N N . ASP A 1 98 ? 2.593 -16.540 9.169 1.00 94.88 98 ASP A N 1
ATOM 786 C CA . ASP A 1 98 ? 2.751 -17.988 9.047 1.00 94.88 98 ASP A CA 1
ATOM 787 C C . ASP A 1 98 ? 2.180 -18.491 7.713 1.00 94.88 98 ASP A C 1
ATOM 789 O O . ASP A 1 98 ? 2.800 -19.318 7.047 1.00 94.88 98 ASP A O 1
ATOM 793 N N . ALA A 1 99 ? 1.043 -17.941 7.272 1.00 93.31 99 ALA A N 1
ATOM 794 C CA . ALA A 1 99 ? 0.442 -18.268 5.979 1.00 93.31 99 ALA A CA 1
ATOM 795 C C . ALA A 1 99 ? 1.246 -17.730 4.779 1.00 93.31 99 ALA A C 1
ATOM 797 O O . ALA A 1 99 ? 1.228 -18.333 3.706 1.00 93.31 99 ALA A O 1
ATOM 798 N N . PHE A 1 100 ? 1.950 -16.604 4.946 1.00 87.06 100 PHE A N 1
ATOM 799 C CA . PHE A 1 100 ? 2.688 -15.927 3.874 1.00 87.06 100 PHE A CA 1
ATOM 800 C C . PHE A 1 100 ? 4.132 -15.578 4.294 1.00 87.06 100 PHE A C 1
ATOM 802 O O . PHE A 1 100 ? 4.474 -14.394 4.389 1.00 87.06 100 PHE A O 1
ATOM 809 N N . PRO A 1 101 ? 5.012 -16.577 4.508 1.00 81.25 101 PRO A N 1
ATOM 810 C CA . PRO A 1 101 ? 6.336 -16.374 5.110 1.00 81.25 101 PRO A CA 1
ATOM 811 C C . PRO A 1 101 ? 7.280 -15.512 4.259 1.00 81.25 101 PRO A C 1
ATOM 813 O O . PRO A 1 101 ? 8.076 -14.741 4.799 1.00 81.25 101 PRO A O 1
ATOM 816 N N . ASP A 1 102 ? 7.152 -15.576 2.932 1.00 73.25 102 ASP A N 1
ATOM 817 C CA . ASP A 1 102 ? 7.962 -14.782 1.998 1.00 73.25 102 ASP A CA 1
ATOM 818 C C . ASP A 1 102 ? 7.449 -13.340 1.830 1.00 73.25 102 ASP A C 1
ATOM 820 O O . ASP A 1 102 ? 8.113 -12.492 1.224 1.00 73.25 102 ASP A O 1
ATOM 824 N N . THR A 1 103 ? 6.267 -13.031 2.378 1.00 70.25 103 THR A N 1
ATOM 825 C CA . THR A 1 103 ? 5.616 -11.729 2.212 1.00 70.25 103 THR A CA 1
ATOM 826 C C . THR A 1 103 ? 5.875 -10.827 3.411 1.00 70.25 103 THR A C 1
ATOM 828 O O . THR A 1 103 ? 5.452 -11.067 4.542 1.00 70.25 103 THR A O 1
ATOM 831 N N . LYS A 1 104 ? 6.546 -9.704 3.155 1.00 71.62 104 LYS A N 1
ATOM 832 C CA . LYS A 1 104 ? 6.710 -8.631 4.143 1.00 71.62 104 LYS A CA 1
ATOM 833 C C . LYS A 1 104 ? 5.453 -7.759 4.163 1.00 71.62 104 LYS A C 1
ATOM 835 O O . LYS A 1 104 ? 4.827 -7.555 3.134 1.00 71.62 104 LYS A O 1
ATOM 840 N N . GLY A 1 105 ? 5.131 -7.177 5.319 1.00 73.81 105 GLY A N 1
ATOM 841 C CA . GLY A 1 105 ? 4.032 -6.207 5.437 1.00 73.81 105 GLY A CA 1
ATOM 842 C C . GLY A 1 105 ? 2.884 -6.621 6.356 1.00 73.81 105 GLY A C 1
ATOM 843 O O . GLY A 1 105 ? 2.026 -5.796 6.632 1.00 73.81 105 GLY A O 1
ATOM 844 N N . PHE A 1 106 ? 2.880 -7.819 6.938 1.00 83.31 106 PHE A N 1
ATOM 845 C CA . PHE A 1 106 ? 1.821 -8.236 7.873 1.00 83.31 106 PHE A CA 1
ATOM 846 C C . PHE A 1 106 ? 2.232 -8.161 9.347 1.00 83.31 106 PHE A C 1
ATOM 848 O O . PHE A 1 106 ? 1.836 -8.991 10.154 1.00 83.31 106 PHE A O 1
ATOM 855 N N . SER A 1 107 ? 3.042 -7.167 9.728 1.00 85.75 107 SER A N 1
ATOM 856 C CA . SER A 1 107 ? 3.346 -6.911 11.145 1.00 85.75 107 SER A CA 1
ATOM 857 C C . SER A 1 107 ? 2.152 -6.259 11.862 1.00 85.75 107 SER A C 1
ATOM 859 O O . SER A 1 107 ? 1.367 -5.565 11.206 1.00 85.75 107 SER A O 1
ATOM 861 N N . PRO A 1 108 ? 2.036 -6.351 13.203 1.00 88.69 108 PRO A N 1
ATOM 862 C CA . PRO A 1 108 ? 0.892 -5.768 13.911 1.00 88.69 108 PRO A CA 1
ATOM 863 C C . PRO A 1 108 ? 0.816 -4.250 13.717 1.00 88.69 108 PRO A C 1
ATOM 865 O O . PRO A 1 108 ? -0.257 -3.662 13.588 1.00 88.69 108 PRO A O 1
ATOM 868 N N . ARG A 1 109 ? 1.986 -3.601 13.643 1.00 83.31 109 ARG A N 1
ATOM 869 C CA . ARG A 1 109 ? 2.102 -2.176 13.329 1.00 83.31 109 ARG A CA 1
ATOM 870 C C . ARG A 1 109 ? 1.548 -1.868 11.937 1.00 83.31 109 ARG A C 1
ATOM 872 O O . ARG A 1 109 ? 0.799 -0.905 11.802 1.00 83.31 109 ARG A O 1
ATOM 879 N N . ASN A 1 110 ? 1.886 -2.668 10.924 1.00 81.00 110 ASN A N 1
ATOM 880 C CA . ASN A 1 110 ? 1.408 -2.405 9.571 1.00 81.00 110 ASN A CA 1
ATOM 881 C C . ASN A 1 110 ? -0.097 -2.667 9.430 1.00 81.00 110 ASN A C 1
ATOM 883 O O . ASN A 1 110 ? -0.772 -1.874 8.789 1.00 81.00 110 ASN A O 1
ATOM 887 N N . LEU A 1 111 ? -0.655 -3.673 10.111 1.00 89.19 111 LEU A N 1
ATOM 888 C CA . LEU A 1 111 ? -2.110 -3.887 10.152 1.00 89.19 111 LEU A CA 1
ATOM 889 C C . LEU A 1 111 ? -2.856 -2.692 10.771 1.00 89.19 111 LEU A C 1
ATOM 891 O O . LEU A 1 111 ? -3.883 -2.250 10.255 1.00 89.19 111 LEU A O 1
ATOM 895 N N . LYS A 1 112 ? -2.307 -2.092 11.837 1.00 87.94 112 LYS A N 1
ATOM 896 C CA . LYS A 1 112 ? -2.843 -0.838 12.400 1.00 87.94 112 LYS A CA 1
ATOM 897 C C . LYS A 1 112 ? -2.780 0.307 11.384 1.00 87.94 112 LYS A C 1
ATOM 899 O O . LYS A 1 112 ? -3.701 1.126 11.336 1.00 87.94 112 LYS A O 1
ATOM 904 N N . TYR A 1 113 ? -1.738 0.364 10.552 1.00 83.38 113 TYR A N 1
ATOM 905 C CA . TYR A 1 113 ? -1.666 1.342 9.465 1.00 83.38 113 TYR A CA 1
ATOM 906 C C . TYR A 1 113 ? -2.679 1.076 8.361 1.00 83.38 113 TYR A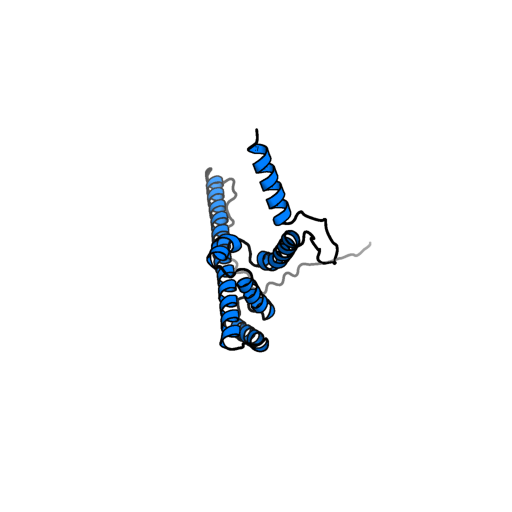 C 1
ATOM 908 O O . TYR A 1 113 ? -3.345 2.023 7.969 1.00 83.38 113 TYR A O 1
ATOM 916 N N . MET A 1 114 ? -2.864 -0.169 7.926 1.00 86.69 114 MET A N 1
ATOM 917 C CA . MET A 1 114 ? -3.886 -0.554 6.943 1.00 86.69 114 MET A CA 1
ATOM 918 C C . MET A 1 114 ? -5.283 -0.119 7.393 1.00 86.69 114 MET A C 1
ATOM 920 O O . MET A 1 114 ? -5.997 0.567 6.660 1.00 86.69 114 MET A O 1
ATOM 924 N N . ARG A 1 115 ? -5.637 -0.416 8.650 1.00 90.31 115 ARG A N 1
ATOM 925 C CA . ARG A 1 115 ? -6.873 0.065 9.284 1.00 90.31 115 ARG A CA 1
ATOM 926 C C . ARG A 1 115 ? -6.979 1.587 9.201 1.00 90.31 115 ARG A C 1
ATOM 928 O O . ARG A 1 115 ? -7.978 2.134 8.751 1.00 90.31 115 ARG A O 1
ATOM 935 N N . THR A 1 116 ? -5.931 2.285 9.622 1.00 85.25 116 THR A N 1
ATOM 936 C CA . THR A 1 116 ? -5.950 3.749 9.674 1.00 85.25 116 THR A CA 1
ATOM 937 C C . THR A 1 116 ? -6.015 4.388 8.283 1.00 85.25 116 THR A C 1
ATOM 939 O O . THR A 1 116 ? -6.684 5.400 8.105 1.00 85.25 116 THR A O 1
ATOM 942 N N . PHE A 1 117 ? -5.340 3.794 7.301 1.00 82.25 117 PHE A N 1
ATOM 943 C CA . PHE A 1 117 ? -5.392 4.170 5.893 1.00 82.25 117 PHE A CA 1
ATOM 944 C C . PHE A 1 117 ? -6.825 4.054 5.367 1.00 82.25 117 PHE A C 1
ATOM 946 O O . PHE A 1 117 ? -7.397 5.018 4.871 1.00 82.25 117 PHE A O 1
ATOM 953 N N . SER A 1 118 ? -7.464 2.918 5.601 1.00 87.94 118 SER A N 1
ATOM 954 C CA . SER A 1 118 ? -8.827 2.664 5.125 1.00 87.94 118 SER A CA 1
ATOM 955 C C . SER A 1 118 ? -9.868 3.567 5.781 1.00 87.94 118 SER A C 1
ATOM 957 O O . SER A 1 118 ? -10.831 3.981 5.140 1.00 87.94 118 SER A O 1
ATOM 959 N N . SER A 1 119 ? -9.650 3.921 7.050 1.00 86.69 119 SER A N 1
ATOM 960 C CA . SER A 1 119 ? -10.478 4.889 7.771 1.00 86.69 119 SER A CA 1
ATOM 961 C C . SER A 1 119 ? -10.317 6.317 7.240 1.00 86.69 119 SER A C 1
ATOM 963 O O . SER A 1 119 ? -11.300 7.050 7.202 1.00 86.69 119 SER A O 1
ATOM 965 N N . ALA A 1 120 ? -9.105 6.721 6.846 1.00 81.88 120 ALA A N 1
ATOM 966 C CA . ALA A 1 120 ? -8.834 8.070 6.346 1.00 81.88 120 ALA A CA 1
ATOM 967 C C . ALA A 1 120 ? -9.328 8.281 4.903 1.00 81.88 120 ALA A C 1
ATOM 969 O O . ALA A 1 120 ? -9.726 9.388 4.548 1.00 81.88 120 ALA A O 1
ATOM 970 N N . TRP A 1 121 ? -9.354 7.221 4.089 1.00 84.69 121 TRP A N 1
ATOM 971 C CA . TRP A 1 121 ? -9.839 7.263 2.707 1.00 84.69 121 TRP A CA 1
ATOM 972 C C . TRP A 1 121 ? -10.938 6.217 2.469 1.00 84.69 121 TRP A C 1
ATOM 974 O O . TRP A 1 121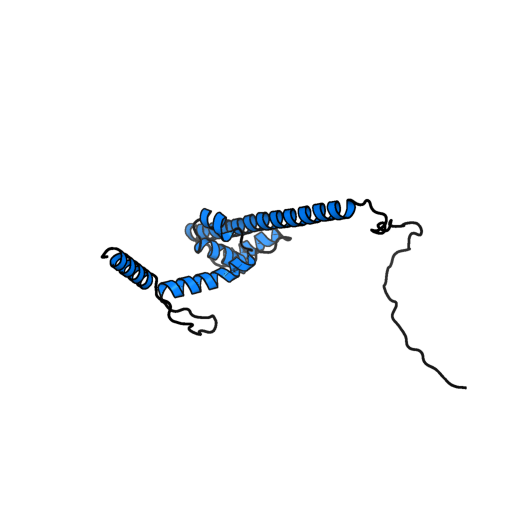 ? -10.690 5.205 1.822 1.00 84.69 121 TRP A O 1
ATOM 984 N N . PRO A 1 122 ? -12.178 6.438 2.939 1.00 84.62 122 PRO A N 1
ATOM 985 C CA . PRO A 1 122 ? -13.246 5.434 2.864 1.00 84.62 122 PRO A CA 1
ATOM 986 C C . PRO A 1 122 ? -13.768 5.177 1.439 1.00 84.62 122 PRO A C 1
ATOM 988 O O . PRO A 1 122 ? -14.452 4.186 1.195 1.00 84.62 122 PRO A O 1
ATOM 991 N N . LYS A 1 123 ? -13.472 6.059 0.477 1.00 86.38 123 LYS A N 1
ATOM 992 C CA . LYS A 1 123 ? -13.928 5.925 -0.912 1.00 86.38 123 LYS A CA 1
ATOM 993 C C . LYS A 1 123 ? -12.917 5.123 -1.732 1.00 86.38 123 LYS A C 1
ATOM 995 O O . LYS A 1 123 ? -11.936 5.683 -2.214 1.00 86.38 123 LYS A O 1
ATOM 1000 N N . ARG A 1 124 ? -13.208 3.840 -1.970 1.00 87.06 124 ARG A N 1
ATOM 1001 C CA . ARG A 1 124 ? -12.364 2.916 -2.757 1.00 87.06 124 ARG A CA 1
ATOM 1002 C C . ARG A 1 124 ? -11.921 3.489 -4.110 1.00 87.06 124 ARG A C 1
ATOM 1004 O O . ARG A 1 124 ? -10.742 3.442 -4.439 1.00 87.06 124 ARG A O 1
ATOM 1011 N N . LYS A 1 125 ? -12.852 4.098 -4.858 1.00 81.38 125 LYS A N 1
ATOM 1012 C CA . LYS A 1 125 ? -12.583 4.704 -6.176 1.00 81.38 125 LYS A CA 1
ATOM 1013 C C . LYS A 1 125 ? -11.504 5.794 -6.114 1.00 81.38 125 LYS A C 1
ATOM 1015 O O . LYS A 1 125 ? -10.613 5.820 -6.952 1.00 81.38 125 LYS A O 1
ATOM 1020 N N . PHE A 1 126 ? -11.535 6.636 -5.078 1.00 79.31 126 PHE A N 1
ATOM 1021 C CA . PHE A 1 126 ? -10.518 7.672 -4.877 1.00 79.31 126 PHE A CA 1
ATOM 1022 C C . PHE A 1 126 ? -9.137 7.063 -4.610 1.00 79.31 126 PHE A C 1
ATOM 1024 O O . PHE A 1 126 ? -8.140 7.531 -5.147 1.00 79.31 126 PHE A O 1
ATOM 1031 N N . VAL A 1 127 ? -9.073 6.000 -3.805 1.00 76.12 127 VAL A N 1
ATOM 1032 C CA . VAL A 1 127 ? -7.810 5.305 -3.515 1.00 76.12 127 VAL A CA 1
ATOM 1033 C C . VAL A 1 127 ? -7.215 4.715 -4.791 1.00 76.12 127 VAL A C 1
ATOM 1035 O O . VAL A 1 127 ? -6.032 4.912 -5.061 1.00 76.12 127 VAL A O 1
ATOM 1038 N N . GLN A 1 128 ? -8.047 4.061 -5.601 1.00 79.19 128 GLN A N 1
ATOM 1039 C CA . GLN A 1 128 ? -7.631 3.454 -6.860 1.00 79.19 128 GLN A CA 1
ATOM 1040 C C . GLN A 1 128 ? -7.110 4.489 -7.870 1.00 79.19 128 GLN A C 1
ATOM 1042 O O . GLN A 1 128 ? -6.080 4.270 -8.498 1.00 79.19 128 GLN A O 1
ATOM 1047 N N . GLU A 1 129 ? -7.799 5.620 -8.021 1.00 73.94 129 GLU A N 1
ATOM 1048 C CA . GLU A 1 129 ? -7.445 6.632 -9.024 1.00 73.94 129 GLU A CA 1
ATOM 1049 C C . GLU A 1 129 ? -6.277 7.525 -8.577 1.00 73.94 129 GLU A C 1
ATOM 1051 O O . GLU A 1 129 ? -5.404 7.840 -9.383 1.00 73.94 129 GLU A O 1
ATOM 1056 N N . ALA A 1 130 ? -6.235 7.921 -7.299 1.00 72.94 130 ALA A N 1
ATOM 1057 C CA . ALA A 1 130 ? -5.306 8.945 -6.816 1.00 72.94 130 ALA A CA 1
ATOM 1058 C C . ALA A 1 130 ? -4.102 8.391 -6.038 1.00 72.94 130 ALA A C 1
ATOM 1060 O O . ALA A 1 130 ? -3.034 9.001 -6.052 1.00 72.94 130 ALA A O 1
ATOM 1061 N N . LEU A 1 131 ? -4.255 7.265 -5.331 1.00 73.94 131 LEU A N 1
ATOM 1062 C CA . LEU A 1 131 ? -3.242 6.786 -4.379 1.00 73.94 131 LEU A CA 1
ATOM 1063 C C . LEU A 1 131 ? -2.523 5.518 -4.846 1.00 73.94 131 LEU A C 1
ATOM 1065 O O . LEU A 1 131 ? -1.373 5.308 -4.471 1.00 73.94 131 LEU A O 1
ATOM 1069 N N . ALA A 1 132 ? -3.150 4.699 -5.690 1.00 73.25 132 ALA A N 1
ATOM 1070 C CA . ALA A 1 132 ? -2.599 3.417 -6.131 1.00 73.25 132 ALA A CA 1
ATOM 1071 C C . ALA A 1 132 ? -1.313 3.543 -6.977 1.00 73.25 132 ALA A C 1
ATOM 1073 O O . ALA A 1 132 ? -0.510 2.613 -7.050 1.00 73.25 132 ALA A O 1
ATOM 1074 N N . GLN A 1 133 ? -1.067 4.718 -7.563 1.00 71.69 133 GLN A N 1
ATOM 1075 C CA . GLN A 1 133 ? 0.165 5.014 -8.306 1.00 71.69 133 GLN A CA 1
ATOM 1076 C C . GLN A 1 133 ? 1.328 5.459 -7.405 1.00 71.69 133 GLN A C 1
ATOM 1078 O O . GLN A 1 133 ? 2.464 5.573 -7.863 1.00 71.69 133 GLN A O 1
ATOM 1083 N N . ILE A 1 134 ? 1.067 5.715 -6.119 1.00 72.69 134 ILE A N 1
ATOM 1084 C CA . ILE A 1 134 ? 2.068 6.178 -5.158 1.00 72.69 134 ILE A CA 1
ATOM 1085 C C . ILE A 1 134 ? 2.637 4.964 -4.416 1.00 72.69 134 ILE A C 1
ATOM 1087 O O . ILE A 1 134 ? 1.862 4.165 -3.882 1.00 72.69 134 ILE A O 1
ATOM 1091 N N . PRO A 1 135 ? 3.971 4.812 -4.316 1.00 70.88 135 PRO A N 1
ATOM 1092 C CA . PRO A 1 135 ? 4.555 3.713 -3.562 1.00 70.88 135 PRO A CA 1
ATOM 1093 C C . PRO A 1 135 ? 4.049 3.659 -2.117 1.00 70.88 135 PRO A C 1
ATOM 1095 O O . PRO A 1 135 ? 4.049 4.676 -1.418 1.00 70.88 135 PRO A O 1
ATOM 1098 N N . TRP A 1 136 ? 3.679 2.465 -1.642 1.00 68.88 136 TRP A N 1
ATOM 1099 C CA . TRP A 1 136 ? 3.122 2.265 -0.292 1.00 68.88 136 TRP A CA 1
ATOM 1100 C C . TRP A 1 136 ? 3.959 2.902 0.828 1.00 68.88 136 TRP A C 1
ATOM 1102 O O . TRP A 1 136 ? 3.420 3.503 1.759 1.00 68.88 136 TRP A O 1
ATOM 1112 N N . TYR A 1 137 ? 5.289 2.826 0.717 1.00 68.12 137 TYR A N 1
ATOM 1113 C CA . TYR A 1 137 ? 6.206 3.462 1.665 1.00 68.12 137 TYR A CA 1
ATOM 1114 C C . TYR A 1 137 ? 5.944 4.968 1.797 1.00 68.12 137 TYR A C 1
ATOM 1116 O O . TYR A 1 137 ? 5.902 5.503 2.903 1.00 68.12 137 TYR A O 1
ATOM 1124 N N . HIS A 1 138 ? 5.698 5.655 0.683 1.00 68.38 138 HIS A N 1
ATOM 1125 C CA . HIS A 1 138 ? 5.383 7.074 0.714 1.00 68.38 138 HIS A CA 1
ATOM 1126 C C . HIS A 1 138 ? 3.994 7.329 1.292 1.00 68.38 138 HIS A C 1
ATOM 1128 O O . HIS A 1 138 ? 3.862 8.250 2.090 1.00 68.38 138 HIS A O 1
ATOM 1134 N N . LEU A 1 139 ? 2.982 6.509 0.984 1.00 68.00 139 LEU A N 1
ATOM 1135 C CA . LEU A 1 139 ? 1.636 6.650 1.567 1.00 68.00 139 LEU A CA 1
ATOM 1136 C C . LEU A 1 139 ? 1.660 6.573 3.102 1.00 68.00 139 LEU A C 1
ATOM 1138 O O . LEU A 1 139 ? 1.010 7.373 3.780 1.00 68.00 139 LEU A O 1
ATOM 1142 N N . HIS A 1 140 ? 2.484 5.679 3.655 1.00 66.00 140 HIS A N 1
ATOM 1143 C CA . HIS A 1 140 ? 2.713 5.586 5.096 1.00 66.00 140 HIS A CA 1
ATOM 1144 C C . HIS A 1 140 ? 3.256 6.901 5.699 1.00 66.00 140 HIS A C 1
ATOM 1146 O O . HIS A 1 140 ? 2.844 7.303 6.791 1.00 66.00 140 HIS A O 1
ATOM 1152 N N . HIS A 1 141 ? 4.130 7.611 4.979 1.00 60.84 141 HIS A N 1
ATOM 1153 C CA . HIS A 1 141 ? 4.679 8.902 5.403 1.00 60.84 141 HIS A CA 1
ATOM 1154 C C . HIS A 1 141 ? 3.758 10.098 5.099 1.00 60.84 141 HIS A C 1
ATOM 1156 O O . HIS A 1 141 ? 3.708 11.043 5.893 1.00 60.84 141 HIS A O 1
ATOM 1162 N N . PHE A 1 142 ? 2.996 10.045 4.002 1.00 59.28 142 PHE A N 1
ATOM 1163 C CA . PHE A 1 142 ? 2.109 11.111 3.533 1.00 59.28 142 PHE A CA 1
ATOM 1164 C C . PHE A 1 142 ? 0.920 11.346 4.453 1.00 59.28 142 PHE A C 1
ATOM 1166 O O . PHE A 1 142 ? 0.471 12.482 4.543 1.00 59.28 142 PHE A O 1
ATOM 1173 N N . LYS A 1 143 ? 0.444 10.334 5.193 1.00 57.72 143 LYS A N 1
ATOM 1174 C CA . LYS A 1 143 ? -0.662 10.523 6.146 1.00 57.72 143 LYS A CA 1
ATOM 1175 C C . LYS A 1 143 ? -0.404 11.697 7.095 1.00 57.72 143 LYS A C 1
ATOM 1177 O O . LYS A 1 143 ? -1.313 12.474 7.363 1.00 57.72 143 LYS A O 1
ATOM 1182 N N . LYS A 1 144 ? 0.829 11.826 7.591 1.00 60.09 144 LYS A N 1
ATOM 1183 C CA . LYS A 1 144 ? 1.186 12.921 8.492 1.00 60.09 144 LYS A CA 1
ATOM 1184 C C . LYS A 1 144 ? 1.185 14.259 7.755 1.00 60.09 144 LYS A C 1
ATOM 1186 O O . LYS A 1 144 ? 0.467 15.145 8.169 1.00 60.09 144 LYS A O 1
ATOM 1191 N N . ALA A 1 145 ? 1.851 14.350 6.605 1.00 53.16 145 ALA A N 1
ATOM 1192 C CA . ALA A 1 145 ? 1.868 15.578 5.809 1.00 53.16 145 ALA A CA 1
ATOM 1193 C C . ALA A 1 145 ? 0.464 16.033 5.360 1.00 53.16 145 ALA A C 1
ATOM 1195 O O . ALA A 1 145 ? 0.167 17.219 5.398 1.00 53.16 145 ALA A O 1
ATOM 1196 N N . ILE A 1 146 ? -0.419 15.105 4.977 1.00 55.25 146 ILE A N 1
ATOM 1197 C CA . ILE A 1 146 ? -1.806 15.401 4.586 1.00 55.25 146 ILE A CA 1
ATOM 1198 C C . ILE A 1 146 ? -2.632 15.830 5.802 1.00 55.25 146 ILE A C 1
ATOM 1200 O O . ILE A 1 146 ? -3.387 16.787 5.699 1.00 55.25 146 ILE A O 1
ATOM 1204 N N . SER A 1 147 ? -2.472 15.170 6.952 1.00 56.62 147 SER A N 1
ATOM 1205 C CA . SER A 1 147 ? -3.121 15.581 8.204 1.00 56.62 147 SER A CA 1
ATOM 1206 C C . SER A 1 147 ? -2.669 16.975 8.637 1.00 56.62 147 SER A C 1
ATOM 1208 O O . SER A 1 147 ? -3.515 17.810 8.928 1.00 56.62 147 SER A O 1
ATOM 1210 N N . ASP A 1 148 ? -1.359 17.233 8.610 1.00 55.59 148 ASP A N 1
ATOM 1211 C CA . ASP A 1 148 ? -0.754 18.523 8.954 1.00 55.59 148 ASP A CA 1
ATOM 1212 C C . ASP A 1 148 ? -1.233 19.618 7.968 1.00 55.59 148 ASP A C 1
ATOM 1214 O O . ASP A 1 148 ? -1.515 20.748 8.360 1.00 55.59 148 ASP A O 1
ATOM 1218 N N . THR A 1 149 ? -1.419 19.269 6.686 1.00 50.00 149 THR A N 1
ATOM 1219 C CA . THR A 1 149 ? -1.970 20.171 5.656 1.00 50.00 149 THR A CA 1
ATOM 1220 C C . THR A 1 149 ? -3.462 20.445 5.863 1.00 50.00 149 THR A C 1
ATOM 1222 O O . THR A 1 149 ? -3.888 21.589 5.747 1.00 50.00 149 THR A O 1
ATOM 1225 N N . ILE A 1 150 ? -4.274 19.431 6.181 1.00 54.62 150 ILE A N 1
ATOM 1226 C CA . ILE A 1 150 ? -5.705 19.607 6.480 1.00 54.62 150 ILE A CA 1
ATOM 1227 C C . ILE A 1 150 ? -5.881 20.459 7.742 1.00 54.62 150 ILE A C 1
ATOM 1229 O O . ILE A 1 150 ? -6.682 21.390 7.730 1.00 54.62 150 ILE A O 1
ATOM 1233 N N . GLU A 1 151 ? -5.102 20.194 8.795 1.00 54.88 151 GLU A N 1
ATOM 1234 C CA . GLU A 1 151 ? -5.073 21.010 10.012 1.00 54.88 151 GLU A CA 1
ATOM 1235 C C . GLU A 1 151 ? -4.711 22.461 9.682 1.00 54.88 151 GLU A C 1
ATOM 1237 O O . GLU A 1 151 ? -5.420 23.377 10.098 1.00 54.88 151 GLU A O 1
ATOM 1242 N N . ALA A 1 152 ? -3.677 22.682 8.867 1.00 53.00 152 ALA A N 1
ATOM 1243 C CA . ALA A 1 152 ? -3.282 24.020 8.442 1.00 53.00 152 ALA A CA 1
ATOM 1244 C C . ALA A 1 152 ? -4.376 24.735 7.629 1.00 53.00 152 ALA A C 1
ATOM 1246 O O . ALA A 1 152 ? -4.614 25.919 7.848 1.00 53.00 152 ALA A O 1
ATOM 1247 N N . LEU A 1 153 ? -5.079 24.031 6.737 1.00 44.59 153 LEU A N 1
ATOM 1248 C CA . LEU A 1 153 ? -6.177 24.595 5.939 1.00 44.59 153 LEU A CA 1
ATOM 1249 C C . LEU A 1 153 ? -7.431 24.914 6.771 1.00 44.59 153 LEU A C 1
ATOM 1251 O O . LEU A 1 153 ? -8.184 25.825 6.421 1.00 44.59 153 LEU A O 1
ATOM 1255 N N . GLN A 1 154 ? -7.668 24.173 7.856 1.00 50.19 154 GLN A N 1
ATOM 1256 C CA . GLN A 1 154 ? -8.831 24.349 8.734 1.00 50.19 154 GLN A CA 1
ATOM 1257 C C . GLN A 1 154 ? -8.590 25.368 9.853 1.00 50.19 154 GLN A C 1
ATOM 1259 O O . GLN A 1 154 ? -9.492 26.125 10.198 1.00 50.19 154 GLN A O 1
ATOM 1264 N N . THR A 1 155 ? -7.388 25.385 10.429 1.00 59.34 155 THR A N 1
ATOM 1265 C CA . THR A 1 155 ? -7.049 26.195 11.616 1.00 59.34 155 THR A CA 1
ATOM 1266 C C . THR A 1 155 ? -6.208 27.425 11.282 1.00 59.34 155 THR A C 1
ATOM 1268 O O . THR A 1 155 ? -6.066 28.328 12.106 1.00 59.34 155 THR A O 1
ATOM 1271 N N . GLY A 1 156 ? -5.632 27.464 10.079 1.00 53.94 156 GLY A N 1
ATOM 1272 C CA . GLY A 1 156 ? -4.729 28.516 9.628 1.00 53.94 156 GLY A CA 1
ATOM 1273 C C . GLY A 1 156 ? -3.323 28.399 10.208 1.00 53.94 156 GLY A C 1
ATOM 1274 O O . GLY A 1 156 ? -2.517 29.301 10.000 1.00 53.94 156 GLY A O 1
ATOM 1275 N N . VAL A 1 157 ? -3.005 27.325 10.941 1.00 56.94 157 VAL A N 1
ATOM 1276 C CA . VAL A 1 157 ? -1.723 27.133 11.630 1.00 56.94 157 VAL A CA 1
ATOM 1277 C C . VAL A 1 157 ? -1.128 25.785 11.233 1.00 56.94 157 VAL A C 1
ATOM 1279 O O . VAL A 1 157 ? -1.714 24.744 11.506 1.00 56.94 157 VAL A O 1
ATOM 1282 N N . HIS A 1 158 ? 0.059 25.786 10.617 1.00 53.19 158 HIS A N 1
ATOM 1283 C CA . HIS A 1 158 ? 0.807 24.553 10.361 1.00 53.19 158 HIS A CA 1
ATOM 1284 C C . HIS A 1 158 ? 1.809 24.301 11.493 1.00 53.19 158 HIS A C 1
ATOM 1286 O O . HIS A 1 158 ? 2.644 25.162 11.789 1.00 53.19 158 HIS A O 1
ATOM 1292 N N . ARG A 1 159 ? 1.768 23.119 12.117 1.00 65.69 159 ARG A N 1
ATOM 1293 C CA . ARG A 1 159 ? 2.688 22.739 13.201 1.00 65.69 159 ARG A CA 1
ATOM 1294 C C . ARG A 1 159 ? 3.613 21.605 12.755 1.00 65.69 159 ARG A C 1
ATOM 1296 O O . ARG A 1 159 ? 3.165 20.563 12.292 1.00 65.69 159 ARG A O 1
ATOM 1303 N N . LEU A 1 160 ? 4.921 21.821 12.871 1.00 60.47 160 LEU A N 1
ATOM 1304 C CA . LEU A 1 160 ? 5.950 20.834 12.549 1.00 60.47 160 LEU A CA 1
ATOM 1305 C C . LEU A 1 160 ? 6.095 19.789 13.668 1.00 60.47 160 LEU A C 1
ATOM 1307 O O . LEU A 1 160 ? 5.564 19.927 14.771 1.00 60.47 160 LEU A O 1
ATOM 1311 N N . ARG A 1 161 ? 6.820 18.701 13.370 1.00 51.28 161 ARG A N 1
ATOM 1312 C CA . ARG A 1 161 ? 6.965 17.536 14.267 1.00 51.28 161 ARG A CA 1
ATOM 1313 C C . ARG A 1 161 ? 7.591 17.858 15.625 1.00 51.28 161 ARG A C 1
ATOM 1315 O O . ARG A 1 161 ? 7.361 17.110 16.567 1.00 51.28 161 ARG A O 1
ATOM 1322 N N . ASP A 1 162 ? 8.399 18.901 15.682 1.00 66.88 162 ASP A N 1
ATOM 1323 C CA . ASP A 1 162 ? 9.116 19.420 16.846 1.00 66.88 162 ASP A CA 1
ATOM 1324 C C . ASP A 1 162 ? 8.290 20.441 17.654 1.00 66.88 162 ASP A C 1
ATOM 1326 O O . ASP A 1 162 ? 8.776 20.979 18.642 1.00 66.88 162 ASP A O 1
ATOM 1330 N N . GLY A 1 163 ? 7.041 20.704 17.250 1.00 59.81 163 GLY A N 1
ATOM 1331 C CA . GLY A 1 163 ? 6.173 21.706 17.869 1.00 59.81 163 GLY A CA 1
ATOM 1332 C C . GLY A 1 163 ? 6.322 23.107 17.277 1.00 59.81 163 GLY A C 1
ATOM 1333 O O . GLY A 1 163 ? 5.544 23.991 17.637 1.00 59.81 163 GLY A O 1
ATOM 1334 N N . THR A 1 164 ? 7.253 23.315 16.341 1.00 69.25 164 THR A N 1
ATOM 1335 C CA . THR A 1 164 ? 7.482 24.618 15.714 1.00 69.25 164 THR A CA 1
ATOM 1336 C C . THR A 1 164 ? 6.284 25.008 14.844 1.00 69.25 164 THR A C 1
ATOM 1338 O O . THR A 1 164 ? 5.845 24.248 13.978 1.00 69.25 164 THR A O 1
ATOM 1341 N N . ILE A 1 165 ? 5.735 26.204 15.065 1.00 64.75 165 ILE A N 1
ATOM 1342 C CA . ILE A 1 165 ? 4.621 26.756 14.282 1.00 64.75 165 ILE A CA 1
ATOM 1343 C C . ILE A 1 165 ? 5.188 27.473 13.050 1.00 64.75 165 ILE A C 1
ATOM 1345 O O . ILE A 1 165 ? 5.981 28.402 13.189 1.00 64.75 165 ILE A O 1
ATOM 1349 N N . PHE A 1 166 ? 4.770 27.075 11.846 1.00 46.88 166 PHE A N 1
ATOM 1350 C CA . PHE A 1 166 ? 5.260 27.642 10.588 1.00 46.88 166 PHE A CA 1
ATOM 1351 C C . PHE A 1 166 ? 4.142 28.405 9.862 1.00 46.88 166 PHE A C 1
ATOM 1353 O O . PHE A 1 166 ? 3.340 27.794 9.171 1.00 46.88 166 PHE A O 1
ATOM 1360 N N . LYS A 1 167 ? 4.137 29.740 10.039 1.00 56.47 167 LYS A N 1
ATOM 1361 C CA . LYS A 1 167 ? 3.288 30.784 9.409 1.00 56.47 167 LYS A CA 1
ATOM 1362 C C . LYS A 1 167 ? 1.758 30.567 9.401 1.00 56.47 167 LYS A C 1
ATOM 1364 O O . LYS A 1 167 ? 1.239 29.482 9.174 1.00 56.47 167 LYS A O 1
ATOM 1369 N N . ARG A 1 168 ? 1.017 31.668 9.590 1.00 50.81 168 ARG A N 1
ATOM 1370 C CA . ARG A 1 168 ? -0.444 31.690 9.435 1.00 50.81 168 ARG A CA 1
ATOM 1371 C C . ARG A 1 168 ? -0.802 31.639 7.947 1.00 50.81 168 ARG A C 1
ATOM 1373 O O . ARG A 1 168 ? -0.364 32.513 7.198 1.00 50.81 168 ARG A O 1
ATOM 1380 N N . PHE A 1 169 ? -1.579 30.645 7.534 1.00 48.75 169 PHE A N 1
ATOM 1381 C CA . PHE A 1 169 ? -2.171 30.566 6.196 1.00 48.75 169 PHE A CA 1
ATOM 1382 C C . PHE A 1 169 ? -3.639 31.002 6.261 1.00 48.75 169 PHE A C 1
ATOM 1384 O O . PHE A 1 169 ? -4.280 30.765 7.289 1.00 48.75 169 PHE A O 1
ATOM 1391 N N . PRO A 1 170 ? -4.180 31.648 5.212 1.00 49.59 170 PRO A N 1
ATOM 1392 C CA . PRO A 1 170 ? -5.600 31.956 5.174 1.00 49.59 170 PRO A CA 1
ATOM 1393 C C . PRO A 1 170 ? -6.409 30.655 5.134 1.00 49.59 170 PRO A C 1
ATOM 1395 O O . PRO A 1 170 ? -6.074 29.730 4.390 1.00 49.59 170 PRO A O 1
ATOM 1398 N N . ILE A 1 171 ? -7.448 30.570 5.960 1.00 52.50 171 ILE A N 1
ATOM 1399 C CA . ILE A 1 171 ? -8.311 29.381 6.040 1.00 52.50 171 ILE A CA 1
ATOM 1400 C C . ILE A 1 171 ? -9.284 29.320 4.859 1.00 52.50 171 ILE A C 1
ATOM 1402 O O . ILE A 1 171 ? -9.524 30.319 4.181 1.00 52.50 171 ILE A O 1
ATOM 1406 N N . ILE A 1 172 ? -9.881 28.149 4.618 1.00 44.69 172 ILE A N 1
ATOM 1407 C CA . ILE A 1 172 ? -10.793 27.919 3.479 1.00 44.69 172 ILE A CA 1
ATOM 1408 C C . ILE A 1 172 ? -11.919 28.971 3.405 1.00 44.69 172 ILE A C 1
ATOM 1410 O O . ILE A 1 172 ? -12.247 29.430 2.311 1.00 44.69 172 ILE A O 1
ATOM 1414 N N . SER A 1 173 ? -12.473 29.406 4.544 1.00 50.47 173 SER A N 1
ATOM 1415 C CA . SER A 1 173 ? -13.495 30.463 4.579 1.00 50.47 173 SER A CA 1
ATOM 1416 C C . SER A 1 173 ? -12.948 31.839 4.183 1.00 50.47 173 SER A C 1
ATOM 1418 O O . SER A 1 173 ? -13.590 32.546 3.414 1.00 50.47 173 SER A O 1
ATOM 1420 N N . GLU A 1 174 ? -11.737 32.194 4.621 1.00 55.94 174 GLU A N 1
ATOM 1421 C CA . GLU A 1 174 ? -11.073 33.456 4.260 1.00 55.94 174 GLU A CA 1
ATOM 1422 C C . GLU A 1 174 ? -10.706 33.497 2.764 1.00 55.94 174 GLU A C 1
ATOM 1424 O O . GLU A 1 174 ? -10.831 34.541 2.121 1.00 55.94 174 GLU A O 1
ATOM 1429 N N . ILE A 1 175 ? -10.296 32.361 2.186 1.00 55.03 175 ILE A N 1
ATOM 1430 C CA . ILE A 1 175 ? -9.998 32.229 0.749 1.00 55.03 175 ILE A CA 1
ATOM 1431 C C . ILE A 1 175 ? -11.282 32.355 -0.080 1.00 55.03 175 ILE A C 1
ATOM 1433 O O . ILE A 1 175 ? -11.294 33.082 -1.073 1.00 55.03 175 ILE A O 1
ATOM 1437 N N . SER A 1 176 ? -12.365 31.698 0.347 1.00 55.91 176 SER A N 1
ATOM 1438 C CA . SER A 1 176 ? -13.676 31.789 -0.306 1.00 55.91 176 SER A CA 1
ATOM 1439 C C . SER A 1 176 ? -14.220 33.218 -0.275 1.00 55.91 176 SER A C 1
ATOM 1441 O O . SER A 1 176 ? -14.679 33.718 -1.299 1.00 55.91 176 SER A O 1
ATOM 1443 N N . ASP A 1 177 ? -14.118 33.915 0.858 1.00 60.84 177 ASP A N 1
ATOM 1444 C CA . ASP A 1 177 ? -14.553 35.310 0.981 1.00 60.84 177 ASP A CA 1
ATOM 1445 C C . ASP A 1 177 ? -13.711 36.261 0.124 1.00 60.84 177 ASP A C 1
ATOM 1447 O O . ASP A 1 177 ? -14.244 37.196 -0.477 1.00 60.84 177 ASP A O 1
ATOM 1451 N N . ALA A 1 178 ? -12.399 36.028 0.028 1.00 60.19 178 ALA A N 1
ATOM 1452 C CA . ALA A 1 178 ? -11.517 36.800 -0.842 1.00 60.19 178 ALA A CA 1
ATOM 1453 C C . ALA A 1 178 ? -11.841 36.578 -2.330 1.00 60.19 178 ALA A C 1
ATOM 1455 O O . ALA A 1 178 ? -11.931 37.545 -3.086 1.00 60.19 178 ALA A O 1
ATOM 1456 N N . GLN A 1 179 ? -12.085 35.329 -2.739 1.00 57.59 179 GLN A N 1
ATOM 1457 C CA . GLN A 1 179 ? -12.502 34.978 -4.101 1.00 57.59 179 GLN A CA 1
ATOM 1458 C C . GLN A 1 179 ? -13.889 35.540 -4.437 1.00 57.59 179 GLN A C 1
ATOM 1460 O O . GLN A 1 179 ? -14.089 36.078 -5.525 1.00 57.59 179 GLN A O 1
ATOM 1465 N N . MET A 1 180 ? -14.831 35.501 -3.491 1.00 50.44 180 MET A N 1
ATOM 1466 C CA . MET A 1 180 ? -16.171 36.060 -3.664 1.00 50.44 180 MET A CA 1
ATOM 1467 C C . MET A 1 180 ? -16.117 37.589 -3.803 1.00 50.44 180 MET A C 1
ATOM 1469 O O . MET A 1 180 ? -16.692 38.141 -4.739 1.00 50.44 180 MET A O 1
ATOM 1473 N N . LYS A 1 181 ? -15.353 38.283 -2.948 1.00 57.78 181 LYS A N 1
ATOM 1474 C CA . LYS A 1 181 ? -15.137 39.739 -3.045 1.00 57.78 181 LYS A CA 1
ATOM 1475 C C . LYS A 1 181 ? -14.445 40.145 -4.346 1.00 57.78 181 LYS A C 1
ATOM 1477 O O . LYS A 1 181 ? -14.790 41.183 -4.905 1.00 57.78 181 LYS A O 1
ATOM 1482 N N . GLN A 1 182 ? -13.507 39.340 -4.838 1.00 59.47 182 GLN A N 1
ATOM 1483 C CA . GLN A 1 182 ? -12.863 39.559 -6.132 1.00 59.47 182 GLN A CA 1
ATOM 1484 C C . GLN A 1 182 ? -13.861 39.382 -7.290 1.00 59.47 182 GLN A C 1
ATOM 1486 O O . GLN A 1 182 ? -13.966 40.261 -8.141 1.00 59.47 182 GLN A O 1
ATOM 1491 N N . SER A 1 183 ? -14.684 38.328 -7.258 1.00 46.56 183 SER A N 1
ATOM 1492 C CA . SER A 1 183 ? -15.726 38.083 -8.268 1.00 46.56 183 SER A CA 1
ATOM 1493 C C . SER A 1 183 ? -16.834 39.148 -8.287 1.00 46.56 183 SER A C 1
ATOM 1495 O O . SER A 1 183 ? -17.415 39.427 -9.333 1.00 46.56 183 SER A O 1
ATOM 1497 N N . LEU A 1 184 ? -17.119 39.775 -7.140 1.00 43.66 184 LEU A N 1
ATOM 1498 C CA . LEU A 1 184 ? -18.062 40.891 -7.033 1.00 43.66 184 LEU A CA 1
ATOM 1499 C C . LEU A 1 184 ? -17.462 42.199 -7.567 1.00 43.66 184 LEU A C 1
ATOM 1501 O O . LEU A 1 184 ? -18.180 42.978 -8.185 1.00 43.66 184 LEU A O 1
ATOM 1505 N N . LYS A 1 185 ? -16.152 42.427 -7.393 1.00 59.47 185 LYS A N 1
ATOM 1506 C CA . LYS A 1 185 ? -15.447 43.574 -7.994 1.00 59.47 185 LYS A CA 1
ATOM 1507 C C . LYS A 1 185 ? -15.390 43.492 -9.519 1.00 59.47 185 LYS A C 1
ATOM 1509 O O . LYS A 1 185 ? -15.547 44.511 -10.177 1.00 59.47 185 LYS A O 1
ATOM 1514 N N . GLU A 1 186 ? -15.208 42.296 -10.069 1.00 53.28 186 GLU A N 1
ATOM 1515 C CA . GLU A 1 186 ? -15.145 42.060 -11.521 1.00 53.28 186 GLU A CA 1
ATOM 1516 C C . GLU A 1 186 ? -16.518 42.129 -12.214 1.00 53.28 186 GLU A C 1
ATOM 1518 O O . GLU A 1 186 ? -16.584 42.227 -13.433 1.00 53.28 186 GLU A O 1
ATOM 1523 N N . ARG A 1 187 ? -17.619 42.106 -11.449 1.00 43.97 187 ARG A N 1
ATOM 1524 C CA . ARG A 1 187 ? -19.001 42.196 -11.956 1.00 43.97 187 ARG A CA 1
ATOM 1525 C C . ARG A 1 187 ? -19.633 43.589 -11.848 1.00 43.97 187 ARG A C 1
ATOM 1527 O O . ARG A 1 187 ? -20.754 43.761 -12.313 1.00 43.97 187 ARG A O 1
ATOM 1534 N N . ILE A 1 188 ? -18.962 44.547 -11.206 1.00 45.72 188 ILE A N 1
ATOM 1535 C CA . ILE A 1 188 ? -19.463 45.921 -10.984 1.00 45.72 188 ILE A CA 1
ATOM 1536 C C . ILE A 1 188 ? -18.739 46.942 -11.899 1.00 45.72 188 ILE A C 1
ATOM 1538 O O . ILE A 1 188 ? -18.884 48.148 -11.725 1.00 45.72 188 ILE A O 1
ATOM 1542 N N . ILE A 1 189 ? -18.000 46.481 -12.914 1.00 44.47 189 ILE A N 1
ATOM 1543 C CA . ILE A 1 189 ? -17.408 47.334 -13.963 1.00 44.47 189 ILE A CA 1
ATOM 1544 C C . ILE A 1 189 ? -18.104 47.058 -15.291 1.00 44.47 189 ILE A C 1
ATOM 1546 O O . ILE A 1 189 ? -18.268 45.860 -15.614 1.00 44.47 189 ILE A O 1
#